Protein 1CZ3 (pdb70)

Secondary structure (DSSP, 8-state):
-EEEEEEEE-TT-EEE-S-TT-S-HHHHHHHHHHHHHHTEEEEEHHHHHHH-SPPTTSEEEEE-SS----S-TTEEEE-S-HHHHHHHHHHTT-SEEEEEE-HHHHHHHHHTT--SEEEEEE-SEEESS-EESS---S-EEEEEEEEEEE-SSS--EEEEEEE-/-EEEEEEEE-TTSEEE-S-SS-S-HHHHHHHHHHHHHH-EEEEEHHHHHHH-SPPTTSEEEEE-SS----S-TTEEEE-S-HHHHHHHHHTTT-SEEEEEE-HHHHHHHHHTT--SEEEEEE-SEEESS-EES----SSEEEEEEEEEEE-SSS--EEEEEEE-----

Solvent-accessible surface area: 16400 Å² total; per-residue (Å²): 51,83,2,0,0,8,12,23,4,0,13,11,2,26,30,30,29,123,27,158,88,30,40,22,128,60,8,129,121,20,53,130,124,17,0,41,103,11,16,0,0,0,0,9,103,135,25,24,107,145,50,49,165,32,29,71,154,11,17,0,0,0,19,18,217,174,120,89,125,36,151,61,126,42,20,41,33,36,82,32,53,8,52,56,0,12,137,53,0,77,71,116,59,59,137,82,0,0,0,20,2,18,58,80,3,1,10,78,0,2,122,108,146,44,9,61,21,2,8,0,6,16,1,0,25,1,1,1,112,35,82,62,3,10,61,109,5,133,47,102,21,37,0,100,5,84,57,60,110,89,37,32,148,64,0,2,0,2,5,53,1,21,38,109,49,81,3,0,0,7,11,23,6,0,12,9,3,30,30,18,32,115,26,153,92,31,38,24,127,62,9,124,110,15,52,101,124,20,0,42,137,12,13,0,0,0,1,5,110,95,15,25,120,117,58,50,131,34,14,55,153,8,20,0,0,0,12,18,204,202,130,111,115,36,163,52,131,40,17,35,26,32,82,30,44,6,52,56,0,14,110,47,0,85,67,107,61,59,143,87,0,0,0,17,2,6,59,74,3,1,9,66,0,3,144,90,149,53,9,63,17,1,11,3,6,15,2,1,18,2,1,0,98,26,70,62,2,6,80,92,10,141,39,96,16,36,0,74,3,89,57,55,94,100,33,31,164,79,0,2,0,3,5,50,1,24,30,83,176,110,163,274

B-factor: mean 27.49, std 9.49, range [8.26, 57.57]

Foldseek 3Di:
DAEEEEAEEAVVAFRWDPDPPLCDPLNVVVVLVVQLVLQEEEEEPVVCVVVPDDNPNHQYEYEDCDQDDDPDPSYHDDDDAPVVVVVVVVVVVGPYYYYYDDLVNQQRCVQVVRHFKYWYKYGHDDHPDHHHNYDDDPDDWDWDWDDKDQRDDVGTIITMIGTD/DAEEEEAEEAPVAFRWDDDPPLQDPLSVVVVCVVQLVLAEEEEEPVVCVVVPDQDPNHQYEYEDQPDDQDPDRSYYDDDDAPVVVVVVVVVVVGPYYYYYDDLVNLQRCVQVVRHFKYWYKYGHDDHPDHHGNYDDHPDDFAKDWDDKDQRDDVGTIITMIGTDDDDD

Radius of gyration: 21.64 Å; Cα contacts (8 Å, |Δi|>4): 739; chains: 2; bounding box: 72×36×40 Å

InterPro domains:
  IPR001796 Dihydrofolate reductase domain [PF00186] (5-122)
  IPR001796 Dihydrofolate reductase domain [PS51330] (3-169)
  IPR001796 Dihydrofolate reductase domain [cd00209] (4-138)
  IPR012259 Dihydrofolate reductase [PTHR48069] (5-122)
  IPR024072 Dihydrofolate reductase-like domain superfamily [G3DSA:3.40.430.10] (2-169)
  IPR024072 Dihydrofolate reductase-like domain superfamily [SSF53597] (3-163)

Sequence (332 aa):
AKVIFVLAMDVSGKIASSVESWSSFEDRKNFRKITTEIGNVVMGRITFEEIGRPLPERLNVVLTRRPKTSNNPSLVFFNGSPADVVKFLEGKGYERVAVIGGKTVFTEFLREKLVDELFVTVEPYVFGKGIPFFDEFEGYFPLKLLEMRRLNERGTLFLKYSVEAKVIFVLAMDVSGKIASSVESWSSFEDRKNFRKITTEIGNVVMGRITFEEIGRPLPERLNVVLTRRPKTSNNPSLVFFNGSPADVVKFLEGKGYERVAVIGGKTVFTEFLREKLVDELFVTVEPYVFGKGIPFFDEFEGYFPLKLLEMRRLNERGTLFLKYSVEKSHR

Nearest PDB structures (foldseek):
  1d1g-assembly1_B  TM=9.996E-01  e=1.592E-34  Thermotoga maritima
  3ky8-assembly1_B  TM=8.026E-01  e=6.333E-13  Shewanella loihica PV-4
  8f09-assembly2_B  TM=7.551E-01  e=8.816E-11  uncultured bacterium
  8e4f-assembly1_A  TM=7.716E-01  e=2.550E-10  Wuchereria bancrofti
  3kjr-assembly1_B  TM=7.484E-01  e=2.890E-10  Babesia bovis T2Bo

CATH classification: 3.40.430.10

Structure (mmCIF, N/CA/C/O backbone):
data_1CZ3
#
_entry.id   1CZ3
#
_cell.length_a   131.605
_cell.length_b   36.051
_cell.length_c   97.025
_cell.angle_alpha   90.00
_cell.angle_beta   130.69
_cell.angle_gamma   90.00
#
_symmetry.space_group_name_H-M   'C 1 2 1'
#
loop_
_entity.id
_entity.type
_entity.pdbx_description
1 polymer 'DIHYDROFOLATE REDUCTASE'
2 non-polymer 'SULFATE ION'
3 water water
#
loop_
_atom_site.group_PDB
_atom_site.id
_atom_site.type_symbol
_atom_site.label_atom_id
_atom_site.label_alt_id
_atom_site.label_comp_id
_atom_site.label_asym_id
_atom_site.label_entity_id
_atom_site.label_seq_id
_atom_site.pdbx_PDB_ins_code
_atom_site.Cartn_x
_atom_site.Cartn_y
_atom_site.Cartn_z
_atom_site.occupancy
_atom_site.B_iso_or_equiv
_atom_site.auth_seq_id
_atom_site.auth_comp_id
_atom_site.auth_asym_id
_atom_site.auth_atom_id
_atom_site.pdbx_PDB_model_num
ATOM 1 N N . ALA A 1 1 ? 5.818 1.755 28.042 1.00 23.19 1 ALA A N 1
ATOM 2 C CA . ALA A 1 1 ? 6.369 0.741 27.107 1.00 22.80 1 ALA A CA 1
ATOM 3 C C . ALA A 1 1 ? 7.877 0.922 27.102 1.00 22.87 1 ALA A C 1
ATOM 4 O O . ALA A 1 1 ? 8.369 2.014 27.396 1.00 22.52 1 ALA A O 1
ATOM 6 N N . LYS A 1 2 ? 8.624 -0.135 26.802 1.00 21.77 2 LYS A N 1
ATOM 7 C CA . LYS A 1 2 ? 10.061 0.051 26.751 1.00 21.92 2 LYS A CA 1
ATOM 8 C C . LYS A 1 2 ? 10.427 0.264 25.300 1.00 20.60 2 LYS A C 1
ATOM 9 O O . LYS A 1 2 ? 9.854 -0.339 24.393 1.00 19.90 2 LYS A O 1
ATOM 15 N N . VAL A 1 3 ? 11.351 1.181 25.096 1.00 19.56 3 VAL A N 1
ATOM 16 C CA . VAL A 1 3 ? 11.808 1.552 23.782 1.00 18.64 3 VAL A CA 1
ATOM 17 C C . VAL A 1 3 ? 13.047 0.759 23.406 1.00 18.57 3 VAL A C 1
ATOM 18 O O . VAL A 1 3 ? 14.087 0.868 24.056 1.00 18.32 3 VAL A O 1
ATOM 22 N N . ILE A 1 4 ? 12.951 0.007 22.323 1.00 17.50 4 ILE A N 1
ATOM 23 C CA . ILE A 1 4 ? 14.073 -0.787 21.877 1.00 16.94 4 ILE A CA 1
ATOM 24 C C . ILE A 1 4 ? 14.591 -0.362 20.496 1.00 16.79 4 ILE A C 1
ATOM 25 O O . ILE A 1 4 ? 13.834 -0.310 19.537 1.00 17.34 4 ILE A O 1
ATOM 30 N N . PHE A 1 5 ? 15.873 -0.039 20.395 1.00 16.38 5 PHE A N 1
ATOM 31 C CA . PHE A 1 5 ? 16.464 0.286 19.099 1.00 15.47 5 PHE A CA 1
ATOM 32 C C . PHE A 1 5 ? 16.854 -1.060 18.477 1.00 16.49 5 PHE A C 1
ATOM 33 O O . PHE A 1 5 ? 17.424 -1.919 19.169 1.00 16.35 5 PHE A O 1
ATOM 41 N N . VAL A 1 6 ? 16.542 -1.254 17.196 1.00 15.26 6 VAL A N 1
ATOM 42 C CA . VAL A 1 6 ? 16.919 -2.471 16.503 1.00 14.98 6 VAL A CA 1
ATOM 43 C C . VAL A 1 6 ? 17.691 -2.023 15.269 1.00 14.88 6 VAL A C 1
ATOM 44 O O . VAL A 1 6 ? 17.141 -1.383 14.376 1.00 14.75 6 VAL A O 1
ATOM 48 N N . LEU A 1 7 ? 18.976 -2.342 15.220 1.00 14.96 7 LEU A N 1
ATOM 49 C CA . LEU A 1 7 ? 19.785 -1.912 14.097 1.00 14.15 7 LEU A CA 1
ATOM 50 C C . LEU A 1 7 ? 20.915 -2.885 13.794 1.00 14.62 7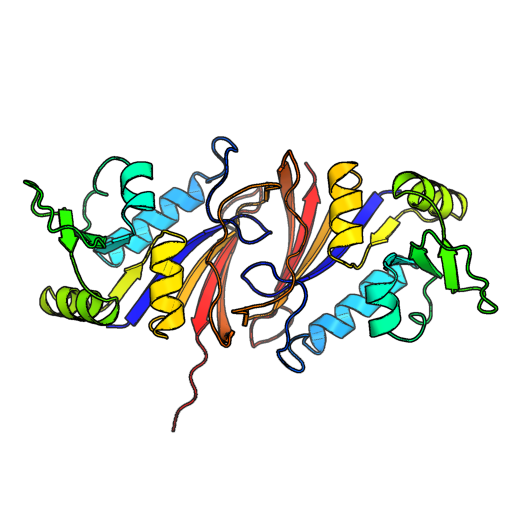 LEU A C 1
ATOM 51 O O . LEU A 1 7 ? 21.296 -3.710 14.632 1.00 14.65 7 LEU A O 1
ATOM 56 N N . ALA A 1 8 ? 21.452 -2.777 12.588 1.00 14.08 8 ALA A N 1
ATOM 57 C CA . ALA A 1 8 ? 22.560 -3.595 12.149 1.00 13.94 8 ALA A CA 1
ATOM 58 C C . ALA A 1 8 ? 23.634 -2.560 11.835 1.00 14.44 8 ALA A C 1
ATOM 59 O O . ALA A 1 8 ? 23.316 -1.440 11.423 1.00 13.92 8 ALA A O 1
ATOM 61 N N . MET A 1 9 ? 24.893 -2.923 12.043 1.00 15.02 9 MET A N 1
ATOM 62 C CA . MET A 1 9 ? 26.006 -2.016 11.799 1.00 15.87 9 MET A CA 1
ATOM 63 C C . MET A 1 9 ? 27.275 -2.795 11.529 1.00 15.95 9 MET A C 1
ATOM 64 O O . MET A 1 9 ? 27.361 -3.999 11.816 1.00 15.95 9 MET A O 1
ATOM 69 N N . ASP A 1 10 ? 28.255 -2.107 10.956 1.00 15.72 10 ASP A N 1
ATOM 70 C CA . ASP A 1 10 ? 29.552 -2.721 10.728 1.00 15.86 10 ASP A CA 1
ATOM 71 C C . ASP A 1 10 ? 30.325 -2.527 12.054 1.00 15.65 10 ASP A C 1
ATOM 72 O O . ASP A 1 10 ? 29.786 -1.995 13.029 1.00 14.54 10 ASP A O 1
ATOM 77 N N . VAL A 1 11 ? 31.585 -2.928 12.106 1.00 16.05 11 VAL A N 1
ATOM 78 C CA . VAL A 1 11 ? 32.268 -2.760 13.366 1.00 16.38 11 VAL A CA 1
ATOM 79 C C . VAL A 1 11 ? 32.599 -1.322 13.726 1.00 16.50 11 VAL A C 1
ATOM 80 O O . VAL A 1 11 ? 32.886 -1.055 14.885 1.00 16.86 11 VAL A O 1
ATOM 84 N N . SER A 1 12 ? 32.560 -0.394 12.766 1.00 16.55 12 SER A N 1
ATOM 85 C CA . SER A 1 12 ? 32.882 0.999 13.087 1.00 15.70 12 SER A CA 1
ATOM 86 C C . SER A 1 12 ? 31.643 1.803 13.446 1.00 16.31 12 SER A C 1
ATOM 87 O O . SER A 1 12 ? 31.715 3.018 13.642 1.00 16.17 12 SER A O 1
ATOM 90 N N . GLY A 1 13 ? 30.507 1.112 13.535 1.00 16.28 13 GLY A N 1
ATOM 91 C CA . GLY A 1 13 ? 29.267 1.742 13.945 1.00 16.44 13 GLY A CA 1
ATOM 92 C C . GLY A 1 13 ? 28.429 2.436 12.889 1.00 16.97 13 GLY A C 1
ATOM 93 O O . GLY A 1 13 ? 27.630 3.307 13.218 1.00 15.93 13 GLY A O 1
ATOM 94 N N . LYS A 1 14 ? 28.611 2.068 11.627 1.00 16.24 14 LYS A N 1
ATOM 95 C CA . LYS A 1 14 ? 27.829 2.678 10.567 1.00 17.02 14 LYS A CA 1
ATOM 96 C C . LYS A 1 14 ? 26.580 1.837 10.318 1.00 17.49 14 LYS A C 1
ATOM 97 O O . LYS A 1 14 ? 26.651 0.609 10.259 1.00 17.32 14 LYS A O 1
ATOM 103 N N . ILE A 1 15 ? 25.429 2.489 10.194 1.00 17.85 15 ILE A N 1
ATOM 104 C CA . ILE A 1 15 ? 24.191 1.757 9.944 1.00 19.24 15 ILE A CA 1
ATOM 105 C C . ILE A 1 15 ? 23.829 1.635 8.461 1.00 20.10 15 ILE A C 1
ATOM 106 O O . ILE A 1 15 ? 22.855 0.977 8.108 1.00 20.59 15 ILE A O 1
ATOM 111 N N . ALA A 1 16 ? 24.631 2.252 7.600 1.00 21.27 16 ALA A N 1
ATOM 112 C CA . ALA A 1 16 ? 24.406 2.200 6.155 1.00 22.15 16 ALA A CA 1
ATOM 113 C C . ALA A 1 16 ? 25.706 2.490 5.441 1.00 22.52 16 ALA A C 1
ATOM 114 O O . ALA A 1 16 ? 26.545 3.230 5.946 1.00 23.61 16 ALA A O 1
ATOM 116 N N . SER A 1 17 ? 25.870 1.888 4.270 1.00 23.34 17 SER A N 1
ATOM 117 C CA . SER A 1 17 ? 27.055 2.067 3.444 1.00 23.81 17 SER A CA 1
ATOM 118 C C . SER A 1 17 ? 26.693 1.675 2.010 1.00 24.04 17 SER A C 1
ATOM 119 O O . SER A 1 17 ? 25.604 1.165 1.748 1.00 23.92 17 SER A O 1
ATOM 122 N N . SER A 1 18 ? 27.621 1.894 1.091 1.00 25.63 18 SER A N 1
ATOM 123 C CA . SER A 1 18 ? 27.376 1.547 -0.302 1.00 27.86 18 SER A CA 1
ATOM 124 C C . SER A 1 18 ? 27.861 0.138 -0.647 1.00 28.68 18 SER A C 1
ATOM 125 O O . SER A 1 18 ? 28.011 -0.202 -1.814 1.00 29.54 18 SER A O 1
ATOM 128 N N . VAL A 1 19 ? 28.114 -0.686 0.371 1.00 29.96 19 VAL A N 1
ATOM 129 C CA . VAL A 1 19 ? 28.535 -2.064 0.126 1.00 30.48 19 VAL A CA 1
ATOM 130 C C . VAL A 1 19 ? 27.269 -2.844 -0.196 1.00 30.68 19 VAL A C 1
ATOM 131 O O . VAL A 1 19 ? 26.282 -2.746 0.513 1.00 30.60 19 VAL A O 1
ATOM 135 N N . GLU A 1 20 ? 27.299 -3.612 -1.280 1.00 31.68 20 GLU A N 1
ATOM 136 C CA . GLU A 1 20 ? 26.140 -4.397 -1.698 1.00 31.68 20 GLU A CA 1
ATOM 137 C C . GLU A 1 20 ? 25.942 -5.633 -0.814 1.00 31.68 20 GLU A C 1
ATOM 138 O O . GLU A 1 20 ? 26.889 -6.359 -0.526 1.00 32.15 20 GLU A O 1
ATOM 144 N N . SER A 1 21 ? 24.705 -5.847 -0.383 1.00 31.74 21 SER A N 1
ATOM 145 C CA . SER A 1 21 ? 24.343 -6.992 0.450 1.00 31.63 21 SER A CA 1
ATOM 146 C C . SER A 1 21 ? 25.204 -7.219 1.675 1.00 31.23 21 SER A C 1
ATOM 147 O O . SER A 1 21 ? 25.598 -8.367 1.959 1.00 31.05 21 SER A O 1
ATOM 150 N N . TRP A 1 22 ? 25.511 -6.153 2.410 1.00 29.60 22 TRP A N 1
ATOM 151 C CA . TRP A 1 22 ? 26.311 -6.347 3.607 1.00 28.30 22 TRP A CA 1
ATOM 152 C C . TRP A 1 22 ? 25.408 -6.913 4.704 1.00 28.71 22 TRP A C 1
ATOM 153 O O . TRP A 1 22 ? 25.865 -7.601 5.617 1.00 28.73 22 TRP A O 1
ATOM 164 N N . SER A 1 23 ? 24.117 -6.622 4.591 1.00 28.74 23 SER A N 1
ATOM 165 C CA . SER A 1 23 ? 23.121 -7.106 5.532 1.00 29.36 23 SER A CA 1
ATOM 166 C C . SER A 1 23 ? 22.971 -8.606 5.256 1.00 29.21 23 SER A C 1
ATOM 167 O O . SER A 1 23 ? 22.460 -8.992 4.208 1.00 29.36 23 SER A O 1
ATOM 170 N N . SER A 1 24 ? 23.411 -9.444 6.192 1.00 28.57 24 SER A N 1
ATOM 171 C CA . SER A 1 24 ? 23.365 -10.890 6.009 1.00 27.35 24 SER A CA 1
ATOM 172 C C . SER A 1 24 ? 21.981 -11.515 6.079 1.00 27.68 24 SER A C 1
ATOM 173 O O . SER A 1 24 ? 21.064 -10.998 6.735 1.00 26.75 24 SER A O 1
ATOM 176 N N . PHE A 1 25 ? 21.861 -12.662 5.420 1.00 27.68 25 PHE A N 1
ATOM 177 C CA . PHE A 1 25 ? 20.614 -13.408 5.381 1.00 28.40 25 PHE A CA 1
ATOM 178 C C . PHE A 1 25 ? 20.077 -13.645 6.784 1.00 27.52 25 PHE A C 1
ATOM 179 O O . PHE A 1 25 ? 18.917 -13.366 7.072 1.00 27.77 25 PHE A O 1
ATOM 187 N N . GLU A 1 26 ? 20.927 -14.159 7.660 1.00 26.97 26 GLU A N 1
ATOM 188 C CA . GLU A 1 26 ? 20.522 -14.432 9.033 1.00 26.84 26 GLU A CA 1
ATOM 189 C C . GLU A 1 26 ? 20.107 -13.163 9.779 1.00 26.25 26 GLU A C 1
ATOM 190 O O . GLU A 1 26 ? 19.147 -13.171 10.553 1.00 26.21 26 GLU A O 1
ATOM 196 N N . ASP A 1 27 ? 20.838 -12.077 9.545 1.00 26.07 27 ASP A N 1
ATOM 197 C CA . ASP A 1 27 ? 20.548 -10.784 10.170 1.00 26.34 27 ASP A CA 1
ATOM 198 C C . ASP A 1 27 ? 19.109 -10.426 9.811 1.00 26.20 27 ASP A C 1
ATOM 199 O O . ASP A 1 27 ? 18.289 -10.132 10.675 1.00 26.14 27 ASP A O 1
ATOM 204 N N . ARG A 1 28 ? 18.797 -10.497 8.523 1.00 27.45 28 ARG A N 1
ATOM 205 C CA . ARG A 1 28 ? 17.454 -10.180 8.029 1.00 27.91 28 ARG A CA 1
ATOM 206 C C . ARG A 1 28 ? 16.349 -11.048 8.607 1.00 26.88 28 ARG A C 1
ATOM 207 O O . ARG A 1 28 ? 15.263 -10.557 8.891 1.00 26.97 28 ARG A O 1
ATOM 215 N N . LYS A 1 29 ? 16.618 -12.336 8.783 1.00 26.10 29 LYS A N 1
ATOM 216 C CA . LYS A 1 29 ? 15.614 -13.245 9.332 1.00 24.95 29 LYS A CA 1
ATOM 217 C C . LYS A 1 29 ? 15.384 -12.950 10.814 1.00 23.71 29 LYS A C 1
ATOM 218 O O . LYS A 1 29 ? 14.243 -12.923 11.288 1.00 22.98 29 LYS A O 1
ATOM 224 N N . ASN A 1 30 ? 16.467 -12.719 11.550 1.00 22.33 30 ASN A N 1
ATOM 225 C CA . ASN A 1 30 ? 16.350 -12.402 12.976 1.00 21.67 30 ASN A CA 1
ATOM 226 C C . ASN A 1 30 ? 15.588 -11.075 13.162 1.00 20.88 30 ASN A C 1
ATOM 227 O O . ASN A 1 30 ? 14.811 -10.927 14.095 1.00 19.68 30 ASN A O 1
ATOM 232 N N . PHE A 1 31 ? 15.799 -10.121 12.252 1.00 20.70 31 PHE A N 1
ATOM 233 C CA . PHE A 1 31 ? 15.137 -8.814 12.332 1.00 20.76 31 PHE A CA 1
ATOM 234 C C . PHE A 1 31 ? 13.620 -8.956 12.204 1.00 21.78 31 PHE A C 1
ATOM 235 O O . PHE A 1 31 ? 12.839 -8.368 12.975 1.00 20.71 31 PHE A O 1
ATOM 243 N N . ARG A 1 32 ? 13.204 -9.742 11.218 1.00 22.60 32 ARG A N 1
ATOM 244 C CA . ARG A 1 32 ? 11.786 -9.963 10.989 1.00 24.07 32 ARG A CA 1
ATOM 245 C C . ARG A 1 32 ? 11.140 -10.557 12.235 1.00 23.94 32 ARG A C 1
ATOM 246 O O . ARG A 1 32 ? 10.113 -10.074 12.712 1.00 24.16 32 ARG A O 1
ATOM 254 N N . LYS A 1 33 ? 11.765 -11.603 12.769 1.00 23.77 33 LYS A N 1
ATOM 255 C CA . LYS A 1 33 ? 11.259 -12.300 13.950 1.00 23.89 33 LYS A CA 1
ATOM 256 C C . LYS A 1 33 ? 11.096 -11.388 15.160 1.00 23.51 33 LYS A C 1
ATOM 257 O O . LYS A 1 33 ? 10.071 -11.399 15.844 1.00 23.99 33 LYS A O 1
ATOM 263 N N . ILE A 1 34 ? 12.115 -10.592 15.418 1.00 23.55 34 ILE A N 1
ATOM 264 C CA . ILE A 1 34 ? 12.083 -9.682 16.542 1.00 23.48 34 ILE A CA 1
ATOM 265 C C . ILE A 1 34 ? 11.066 -8.580 16.366 1.00 22.73 34 ILE A C 1
ATOM 266 O O . ILE A 1 34 ? 10.272 -8.325 17.253 1.00 22.24 34 ILE A O 1
ATOM 271 N N . THR A 1 35 ? 11.079 -7.913 15.226 1.00 22.63 35 THR A N 1
ATOM 272 C CA . THR A 1 35 ? 10.118 -6.833 15.047 1.00 22.91 35 THR A CA 1
ATOM 273 C C . THR A 1 35 ? 8.667 -7.313 14.943 1.00 23.89 35 THR A C 1
ATOM 274 O O . THR A 1 35 ? 7.761 -6.626 15.418 1.00 23.05 35 THR A O 1
ATOM 278 N N . THR A 1 36 ? 8.430 -8.489 14.360 1.00 25.47 36 THR A N 1
ATOM 279 C CA . THR A 1 36 ? 7.046 -8.963 14.269 1.00 27.41 36 THR A CA 1
ATOM 280 C C . THR A 1 36 ? 6.541 -9.393 15.651 1.00 27.70 36 THR A C 1
ATOM 281 O O . THR A 1 36 ? 5.353 -9.272 15.956 1.00 28.08 36 THR A O 1
ATOM 285 N N . GLU A 1 37 ? 7.434 -9.875 16.504 1.00 27.63 37 GLU A N 1
ATOM 286 C CA . GLU A 1 37 ? 7.001 -10.248 17.840 1.00 27.83 37 GLU A CA 1
ATOM 287 C C . GLU A 1 37 ? 6.663 -8.956 18.561 1.00 27.66 37 GLU A C 1
ATOM 288 O O . GLU A 1 37 ? 5.673 -8.879 19.276 1.00 27.63 37 GLU A O 1
ATOM 294 N N . ILE A 1 38 ? 7.482 -7.929 18.370 1.00 27.16 38 ILE A N 1
ATOM 295 C CA . ILE A 1 38 ? 7.201 -6.661 19.017 1.00 26.37 38 ILE A CA 1
ATOM 296 C C . ILE A 1 38 ? 5.914 -6.097 18.414 1.00 26.41 38 ILE A C 1
ATOM 297 O O . ILE A 1 38 ? 5.135 -5.450 19.101 1.00 26.40 38 ILE A O 1
ATOM 302 N N . GLY A 1 39 ? 5.672 -6.366 17.135 1.00 26.83 39 GLY A N 1
ATOM 303 C CA . GLY A 1 39 ? 4.443 -5.897 16.515 1.00 26.40 39 GLY A CA 1
ATOM 304 C C . GLY A 1 39 ? 4.450 -4.513 15.885 1.00 26.47 39 GLY A C 1
ATOM 305 O O . GLY A 1 39 ? 3.456 -4.091 15.277 1.00 26.40 39 GLY A O 1
ATOM 306 N N . ASN A 1 40 ? 5.539 -3.774 16.029 1.00 25.64 40 ASN A N 1
ATOM 307 C CA . ASN A 1 40 ? 5.572 -2.459 15.403 1.00 24.94 40 ASN A CA 1
ATOM 308 C C . ASN A 1 40 ? 6.993 -2.035 15.065 1.00 24.39 40 ASN A C 1
ATOM 309 O O . ASN A 1 40 ? 7.963 -2.646 15.523 1.00 24.86 40 ASN A O 1
ATOM 314 N N . VAL A 1 41 ? 7.103 -1.021 14.217 1.00 22.65 41 VAL A N 1
ATOM 315 C CA . VAL A 1 41 ? 8.382 -0.448 13.858 1.00 21.60 41 VAL A CA 1
ATOM 316 C C . VAL A 1 41 ? 8.137 1.048 13.670 1.00 21.14 41 VAL A C 1
ATOM 317 O O . VAL A 1 41 ? 7.085 1.470 13.182 1.00 19.60 41 VAL A O 1
ATOM 321 N N . VAL A 1 42 ? 9.108 1.837 14.100 1.00 20.64 42 VAL A N 1
ATOM 322 C CA . VAL A 1 42 ? 9.056 3.278 14.014 1.00 20.01 42 VAL A CA 1
ATOM 323 C C . VAL A 1 42 ? 10.282 3.639 13.220 1.00 20.48 42 VAL A C 1
ATOM 324 O O . VAL A 1 42 ? 11.365 3.137 13.508 1.00 20.23 42 VAL A O 1
ATOM 328 N N . MET A 1 43 ? 10.117 4.496 12.216 1.00 20.83 43 MET A N 1
ATOM 329 C CA . MET A 1 43 ? 11.219 4.904 11.353 1.00 21.66 43 MET A CA 1
ATOM 330 C C . MET A 1 43 ? 11.026 6.315 10.805 1.00 22.16 43 MET A C 1
ATOM 331 O O . MET A 1 43 ? 9.952 6.880 10.913 1.00 22.88 43 MET A O 1
ATOM 336 N N . GLY A 1 44 ? 12.082 6.863 10.217 1.00 22.90 44 GLY A N 1
ATOM 337 C CA . GLY A 1 44 ? 12.032 8.188 9.627 1.00 25.04 44 GLY A CA 1
ATOM 338 C C . GLY A 1 44 ? 11.660 8.047 8.169 1.00 25.99 44 GLY A C 1
ATOM 339 O O . GLY A 1 44 ? 11.709 6.938 7.633 1.00 25.76 44 GLY A O 1
ATOM 340 N N . ARG A 1 45 ? 11.308 9.157 7.525 1.00 27.70 45 ARG A N 1
ATOM 341 C CA . ARG A 1 45 ? 10.887 9.140 6.122 1.00 28.96 45 ARG A CA 1
ATOM 342 C C . ARG A 1 45 ? 11.897 8.484 5.201 1.00 29.37 45 ARG A C 1
ATOM 343 O O . ARG A 1 45 ? 11.541 7.657 4.358 1.00 29.83 45 ARG A O 1
ATOM 351 N N . ILE A 1 46 ? 13.160 8.844 5.376 1.00 29.94 46 ILE A N 1
ATOM 352 C CA . ILE A 1 46 ? 14.222 8.306 4.540 1.00 30.36 46 ILE A CA 1
ATOM 353 C C . ILE A 1 46 ? 14.299 6.796 4.576 1.00 30.10 46 ILE A C 1
ATOM 354 O O . ILE A 1 46 ? 14.383 6.153 3.533 1.00 30.78 46 ILE A O 1
ATOM 359 N N . THR A 1 47 ? 14.280 6.227 5.776 1.00 29.46 47 THR A N 1
ATOM 360 C CA . THR A 1 47 ? 14.343 4.780 5.918 1.00 28.83 47 THR A CA 1
ATOM 361 C C . THR A 1 47 ? 13.134 4.119 5.257 1.00 28.88 47 THR A C 1
ATOM 362 O O . THR A 1 47 ? 13.239 3.039 4.680 1.00 27.12 47 THR A O 1
ATOM 366 N N . PHE A 1 48 ? 11.985 4.775 5.347 1.00 29.51 48 PHE A N 1
ATOM 367 C CA . PHE A 1 48 ? 10.781 4.229 4.755 1.00 31.06 48 PHE A CA 1
ATOM 368 C C . PHE A 1 48 ? 10.832 4.264 3.224 1.00 32.28 48 PHE A C 1
ATOM 369 O O . PHE A 1 48 ? 10.410 3.314 2.551 1.00 31.82 48 PHE A O 1
ATOM 377 N N . GLU A 1 49 ? 11.359 5.352 2.673 1.00 34.14 49 GLU A N 1
ATOM 378 C CA . GLU A 1 49 ? 11.446 5.467 1.219 1.00 36.34 49 GLU A CA 1
ATOM 379 C C . GLU A 1 49 ? 12.429 4.454 0.679 1.00 36.76 49 GLU A C 1
ATOM 380 O O . GLU A 1 49 ? 12.269 3.955 -0.421 1.00 37.76 49 GLU A O 1
ATOM 386 N N . GLU A 1 50 ? 13.459 4.149 1.453 1.00 37.07 50 GLU A N 1
ATOM 387 C CA . GLU A 1 50 ? 14.425 3.167 1.016 1.00 37.51 50 GLU A CA 1
ATOM 388 C C . GLU A 1 50 ? 13.781 1.785 1.102 1.00 37.75 50 GLU A C 1
ATOM 389 O O . GLU A 1 50 ? 14.003 0.937 0.246 1.00 37.63 50 GLU A O 1
ATOM 395 N N . ILE A 1 51 ? 12.969 1.571 2.133 1.00 38.16 51 ILE A N 1
ATOM 396 C CA . ILE A 1 51 ? 12.297 0.295 2.307 1.00 39.01 51 ILE A CA 1
ATOM 397 C C . ILE A 1 51 ? 11.137 0.171 1.326 1.00 39.37 51 ILE A C 1
ATOM 398 O O . ILE A 1 51 ? 10.693 -0.935 1.020 1.00 40.12 51 ILE A O 1
ATOM 403 N N . GLY A 1 52 ? 10.657 1.314 0.839 1.00 39.43 52 GLY A N 1
ATOM 404 C CA . GLY A 1 52 ? 9.589 1.326 -0.143 1.00 38.84 52 GLY A CA 1
ATOM 405 C C . GLY A 1 52 ? 8.182 1.075 0.348 1.00 39.02 52 GLY A C 1
ATOM 406 O O . GLY A 1 52 ? 7.337 1.978 0.302 1.00 39.15 52 GLY A O 1
ATOM 407 N N . ARG A 1 53 ? 7.930 -0.149 0.812 1.00 38.37 53 ARG A N 1
ATOM 408 C CA . ARG A 1 53 ? 6.615 -0.548 1.304 1.00 37.44 53 ARG A CA 1
ATOM 409 C C . ARG A 1 53 ? 6.619 -0.802 2.808 1.00 36.56 53 ARG A C 1
ATOM 410 O O . ARG A 1 53 ? 7.667 -0.877 3.425 1.00 36.50 53 ARG A O 1
ATOM 418 N N . PRO A 1 54 ? 5.432 -0.932 3.412 1.00 35.99 54 PRO A N 1
ATOM 419 C CA . PRO A 1 54 ? 5.301 -1.188 4.850 1.00 35.62 54 PRO A CA 1
ATOM 420 C C . PRO A 1 54 ? 5.690 -2.633 5.174 1.00 35.49 54 PRO A C 1
ATOM 421 O O . PRO A 1 54 ? 5.378 -3.551 4.403 1.00 35.07 54 PRO A O 1
ATOM 425 N N . LEU A 1 55 ? 6.374 -2.831 6.302 1.00 34.93 55 LEU A N 1
ATOM 426 C CA . LEU A 1 55 ? 6.775 -4.173 6.721 1.00 34.21 55 LEU A CA 1
ATOM 427 C C . LEU A 1 55 ? 5.515 -4.939 7.063 1.00 34.04 55 LEU A C 1
ATOM 428 O O . LEU A 1 55 ? 4.719 -4.511 7.905 1.00 33.48 55 LEU A O 1
ATOM 433 N N . PRO A 1 56 ? 5.310 -6.085 6.402 1.00 34.03 56 PRO A N 1
ATOM 434 C CA . PRO A 1 56 ? 4.122 -6.901 6.644 1.00 33.95 56 PRO A CA 1
ATOM 435 C C . PRO A 1 56 ? 4.004 -7.410 8.057 1.00 34.15 56 PRO A C 1
ATOM 436 O O . PRO A 1 56 ? 5.003 -7.699 8.713 1.00 34.57 56 PRO A O 1
ATOM 440 N N . GLU A 1 57 ? 2.766 -7.504 8.521 1.00 34.09 57 GLU A N 1
ATOM 441 C CA . GLU A 1 57 ? 2.474 -7.993 9.853 1.00 34.58 57 GLU A CA 1
ATOM 442 C C . GLU A 1 57 ? 2.976 -7.103 10.991 1.00 33.18 57 GLU A C 1
ATOM 443 O O . GLU A 1 57 ? 3.092 -7.566 12.119 1.00 33.32 57 GLU A O 1
ATOM 449 N N . ARG A 1 58 ? 3.249 -5.832 10.705 1.00 31.24 58 ARG A N 1
ATOM 450 C CA . ARG A 1 58 ? 3.707 -4.907 11.736 1.00 29.59 58 ARG A CA 1
ATOM 451 C C . ARG A 1 58 ? 3.099 -3.511 11.572 1.00 29.08 58 ARG A C 1
ATOM 452 O O . ARG A 1 58 ? 2.990 -3.003 10.463 1.00 29.44 58 ARG A O 1
ATOM 460 N N . LEU A 1 59 ? 2.670 -2.887 12.661 1.00 27.57 59 LEU A N 1
ATOM 461 C CA . LEU A 1 59 ? 2.151 -1.527 12.530 1.00 26.47 59 LEU A CA 1
ATOM 462 C C . LEU A 1 59 ? 3.391 -0.682 12.199 1.00 26.07 59 LEU A C 1
ATOM 463 O O . LEU A 1 59 ? 4.348 -0.675 12.953 1.00 25.27 59 LEU A O 1
ATOM 468 N N . ASN A 1 60 ? 3.394 -0.022 11.048 1.00 26.07 60 ASN A N 1
ATOM 469 C CA . ASN A 1 60 ? 4.528 0.804 10.642 1.00 26.04 60 ASN A CA 1
ATOM 470 C C . ASN A 1 60 ? 4.207 2.247 10.958 1.00 26.26 60 ASN A C 1
ATOM 471 O O . ASN A 1 60 ? 3.187 2.770 10.516 1.00 26.47 60 ASN A O 1
ATOM 476 N N . VAL A 1 61 ? 5.075 2.890 11.726 1.00 25.61 61 VAL A N 1
ATOM 477 C CA . VAL A 1 61 ? 4.872 4.276 12.084 1.00 24.92 61 VAL A CA 1
ATOM 478 C C . VAL A 1 61 ? 6.039 5.058 11.529 1.00 25.63 61 VAL A C 1
ATOM 479 O O . VAL A 1 61 ? 7.190 4.846 11.926 1.00 25.60 61 VAL A O 1
ATOM 483 N N . VAL A 1 62 ? 5.739 5.935 10.578 1.00 25.35 62 VAL A N 1
ATOM 484 C CA . VAL A 1 62 ? 6.749 6.750 9.932 1.00 26.00 62 VAL A CA 1
ATOM 485 C C . VAL A 1 62 ? 6.664 8.164 10.476 1.00 27.13 62 VAL A C 1
ATOM 486 O O . VAL A 1 62 ? 5.611 8.826 10.404 1.00 26.87 62 VAL A O 1
ATOM 490 N N . LEU A 1 63 ? 7.765 8.620 11.058 1.00 27.96 63 LEU A N 1
ATOM 491 C CA . LEU A 1 63 ? 7.806 9.966 11.608 1.00 29.69 63 LEU A CA 1
ATOM 492 C C . LEU A 1 63 ? 8.033 10.971 10.486 1.00 31.16 63 LEU A C 1
ATOM 493 O O . LEU A 1 63 ? 9.008 10.869 9.736 1.00 31.09 63 LEU A O 1
ATOM 498 N N . THR A 1 64 ? 7.108 11.919 10.361 1.00 33.58 64 THR A N 1
ATOM 499 C CA . THR A 1 64 ? 7.185 12.969 9.343 1.00 36.34 64 THR A CA 1
ATOM 500 C C . THR A 1 64 ? 6.455 14.214 9.814 1.00 37.79 64 THR A C 1
ATOM 501 O O . THR A 1 64 ? 5.379 14.117 10.401 1.00 38.38 64 THR A O 1
ATOM 505 N N . ARG A 1 65 ? 7.029 15.384 9.544 1.00 39.64 65 ARG A N 1
ATOM 506 C CA . ARG A 1 65 ? 6.391 16.644 9.936 1.00 41.19 65 ARG A CA 1
ATOM 507 C C . ARG A 1 65 ? 5.228 16.997 9.001 1.00 41.88 65 ARG A C 1
ATOM 508 O O . ARG A 1 65 ? 4.304 17.710 9.386 1.00 42.28 65 ARG A O 1
ATOM 516 N N . ARG A 1 66 ? 5.270 16.468 7.785 1.00 42.64 66 ARG A N 1
ATOM 517 C CA . ARG A 1 66 ? 4.240 16.732 6.789 1.00 44.09 66 ARG A CA 1
ATOM 518 C C . ARG A 1 66 ? 3.065 15.758 6.891 1.00 44.74 66 ARG A C 1
ATOM 519 O O . ARG A 1 66 ? 3.208 14.568 6.609 1.00 44.99 66 ARG A O 1
ATOM 527 N N . PRO A 1 67 ? 1.884 16.251 7.299 1.00 45.36 67 PRO A N 1
ATOM 528 C CA . PRO A 1 67 ? 0.717 15.372 7.411 1.00 45.80 67 PRO A CA 1
ATOM 529 C C . PRO A 1 67 ? 0.513 14.608 6.103 1.00 45.85 67 PRO A C 1
ATOM 530 O O . PRO A 1 67 ? 0.225 15.201 5.073 1.00 45.89 67 PRO A O 1
ATOM 534 N N . LYS A 1 68 ? 0.687 13.295 6.142 1.00 46.16 68 LYS A N 1
ATOM 535 C CA . LYS A 1 68 ? 0.517 12.481 4.947 1.00 46.36 68 LYS A CA 1
ATOM 536 C C . LYS A 1 68 ? -0.579 11.471 5.216 1.00 46.41 68 LYS A C 1
ATOM 537 O O . LYS A 1 68 ? -0.658 10.915 6.308 1.00 46.41 68 LYS A O 1
ATOM 543 N N . THR A 1 69 ? -1.427 11.239 4.223 1.00 46.42 69 THR A N 1
ATOM 544 C CA . THR A 1 69 ? -2.531 10.295 4.373 1.00 46.34 69 THR A CA 1
ATOM 545 C C . THR A 1 69 ? -2.160 8.891 3.909 1.00 45.94 69 THR A C 1
ATOM 546 O O . THR A 1 69 ? -1.413 8.720 2.944 1.00 46.05 69 THR A O 1
ATOM 550 N N . SER A 1 70 ? -2.688 7.890 4.609 1.00 45.50 70 SER A N 1
ATOM 551 C CA . SER A 1 70 ? -2.441 6.491 4.274 1.00 45.00 70 SER A CA 1
ATOM 552 C C . SER A 1 70 ? -3.743 5.713 4.165 1.00 44.85 70 SER A C 1
ATOM 553 O O . SER A 1 70 ? -4.663 5.911 4.962 1.00 45.10 70 SER A O 1
ATOM 556 N N . ASN A 1 71 ? -3.815 4.823 3.180 1.00 44.33 71 ASN A N 1
ATOM 557 C CA . ASN A 1 71 ? -5.001 3.993 3.000 1.00 44.06 71 ASN A CA 1
ATOM 558 C C . ASN A 1 71 ? -4.766 2.684 3.765 1.00 43.65 71 ASN A C 1
ATOM 559 O O . ASN A 1 71 ? -5.712 1.996 4.171 1.00 43.79 71 ASN A O 1
ATOM 564 N N . ASN A 1 72 ? -3.491 2.369 3.978 1.00 42.47 72 ASN A N 1
ATOM 565 C CA . ASN A 1 72 ? -3.098 1.151 4.667 1.00 41.06 72 ASN A CA 1
ATOM 566 C C . ASN A 1 72 ? -3.212 1.284 6.185 1.00 40.42 72 ASN A C 1
ATOM 567 O O . ASN A 1 72 ? -2.545 2.108 6.809 1.00 40.42 72 ASN A O 1
ATOM 572 N N . PRO A 1 73 ? -4.083 0.469 6.792 1.00 39.50 73 PRO A N 1
ATOM 573 C CA . PRO A 1 73 ? -4.333 0.441 8.230 1.00 38.90 73 PRO A CA 1
ATOM 574 C C . PRO A 1 73 ? -3.100 0.067 9.055 1.00 37.94 73 PRO A C 1
ATOM 575 O O . PRO A 1 73 ? -3.076 0.261 10.262 1.00 38.22 73 PRO A O 1
ATOM 579 N N . SER A 1 74 ? -2.081 -0.489 8.417 1.00 36.63 74 SER A N 1
ATOM 580 C CA . SER A 1 74 ? -0.884 -0.840 9.160 1.00 35.44 74 SER A CA 1
ATOM 581 C C . SER A 1 74 ? 0.251 0.139 8.826 1.00 34.49 74 SER A C 1
ATOM 582 O O . SER A 1 74 ? 1.421 -0.118 9.111 1.00 34.26 74 SER A O 1
ATOM 585 N N . LEU A 1 75 ? -0.113 1.264 8.218 1.00 32.76 75 LEU A N 1
ATOM 586 C CA . LEU A 1 75 ? 0.847 2.293 7.872 1.00 31.50 75 LEU A CA 1
ATOM 587 C C . LEU A 1 75 ? 0.318 3.602 8.418 1.00 30.86 75 LEU A C 1
ATOM 588 O O . LEU A 1 75 ? -0.760 4.044 8.045 1.00 31.00 75 LEU A O 1
ATOM 593 N N . VAL A 1 76 ? 1.063 4.223 9.315 1.00 29.80 76 VAL A N 1
ATOM 594 C CA . VAL A 1 76 ? 0.628 5.486 9.882 1.00 28.57 76 VAL A CA 1
ATOM 595 C C . VAL A 1 76 ? 1.745 6.487 9.714 1.00 28.09 76 VAL A C 1
ATOM 596 O O . VAL A 1 76 ? 2.895 6.198 10.042 1.00 27.87 76 VAL A O 1
ATOM 600 N N . PHE A 1 77 ? 1.414 7.656 9.178 1.00 27.91 77 PHE A N 1
ATOM 601 C CA . PHE A 1 77 ? 2.402 8.723 9.027 1.00 27.62 77 PHE A CA 1
ATOM 602 C C . PHE A 1 77 ? 2.089 9.590 10.220 1.00 27.22 77 PHE A C 1
ATOM 603 O O . PHE A 1 77 ? 1.038 10.228 10.282 1.00 27.11 77 PHE A O 1
ATOM 611 N N . PHE A 1 78 ? 3.008 9.573 11.179 1.00 26.76 78 PHE A N 1
ATOM 612 C CA . PHE A 1 78 ? 2.842 10.269 12.439 1.00 26.35 78 PHE A CA 1
ATOM 613 C C . PHE A 1 78 ? 3.676 11.528 12.573 1.00 26.53 78 PHE A C 1
ATOM 614 O O . PHE A 1 78 ? 4.900 11.493 12.496 1.00 26.37 78 PHE A O 1
ATOM 622 N N . ASN A 1 79 ? 2.992 12.647 12.772 1.00 26.98 79 ASN A N 1
ATOM 623 C CA . ASN A 1 79 ? 3.648 13.926 12.935 1.00 27.72 79 ASN A CA 1
ATOM 624 C C . ASN A 1 79 ? 3.631 14.186 14.426 1.00 28.48 79 ASN A C 1
ATOM 625 O O . ASN A 1 79 ? 2.592 14.504 15.004 1.00 30.04 79 ASN A O 1
ATOM 630 N N . GLY A 1 80 ? 4.787 14.026 15.050 1.00 28.45 80 GLY A N 1
ATOM 631 C CA . GLY A 1 80 ? 4.898 14.234 16.477 1.00 27.57 80 GLY A CA 1
ATOM 632 C C . GLY A 1 80 ? 6.332 13.939 16.854 1.00 27.59 80 GLY A C 1
ATOM 633 O O . GLY A 1 80 ? 7.130 13.512 16.019 1.00 27.45 80 GLY A O 1
ATOM 634 N N . SER A 1 81 ? 6.665 14.177 18.111 1.00 27.17 81 SER A N 1
ATOM 635 C CA . SER A 1 81 ? 8.009 13.940 18.591 1.00 26.79 81 SER A CA 1
ATOM 636 C C . SER A 1 81 ? 8.095 12.503 19.099 1.00 26.33 81 SER A C 1
ATOM 637 O O . SER A 1 81 ? 7.090 11.790 19.160 1.00 26.03 81 SER A O 1
ATOM 640 N N . PRO A 1 82 ? 9.305 12.061 19.459 1.00 26.13 82 PRO A N 1
ATOM 641 C CA . PRO A 1 82 ? 9.540 10.712 19.976 1.00 25.57 82 PRO A CA 1
ATOM 642 C C . PRO A 1 82 ? 8.611 10.349 21.138 1.00 25.29 82 PRO A C 1
ATOM 643 O O . PRO A 1 82 ? 8.028 9.270 21.164 1.00 24.76 82 PRO A O 1
ATOM 647 N N . ALA A 1 83 ? 8.458 11.266 22.087 1.00 25.50 83 ALA A N 1
ATOM 648 C CA . ALA A 1 83 ? 7.600 11.020 23.248 1.00 25.50 83 ALA A CA 1
ATOM 649 C C . ALA A 1 83 ? 6.163 10.766 22.822 1.00 25.89 83 ALA A C 1
ATOM 650 O O . ALA A 1 83 ? 5.500 9.860 23.350 1.00 25.78 83 ALA A O 1
ATOM 652 N N . ASP A 1 84 ? 5.685 11.569 21.868 1.00 26.12 84 ASP A N 1
ATOM 653 C CA . ASP A 1 84 ? 4.325 11.435 21.342 1.00 26.05 84 ASP A CA 1
ATOM 654 C C . ASP A 1 84 ? 4.111 10.047 20.751 1.00 26.06 84 ASP A C 1
ATOM 655 O O . ASP A 1 84 ? 3.106 9.377 21.015 1.00 26.04 84 ASP A O 1
ATOM 660 N N . VAL A 1 85 ? 5.063 9.646 19.918 1.00 26.01 85 VAL A N 1
ATOM 661 C CA . VAL A 1 85 ? 5.031 8.361 19.254 1.00 27.00 85 VAL A CA 1
ATOM 662 C C . VAL A 1 85 ? 4.893 7.234 20.257 1.00 26.17 85 VAL A C 1
ATOM 663 O O . VAL A 1 85 ? 4.091 6.330 20.061 1.00 26.47 85 VAL A O 1
ATOM 667 N N . VAL A 1 86 ? 5.670 7.293 21.332 1.00 26.42 86 VAL A N 1
ATOM 668 C CA . VAL A 1 86 ? 5.634 6.238 22.341 1.00 26.46 86 VAL A CA 1
ATOM 669 C C . VAL A 1 86 ? 4.294 6.211 23.053 1.00 26.89 86 VAL A C 1
ATOM 670 O O . VAL A 1 86 ? 3.710 5.134 23.255 1.00 27.31 86 VAL A O 1
ATOM 674 N N . LYS A 1 87 ? 3.802 7.394 23.416 1.00 26.84 87 LYS A N 1
ATOM 675 C CA . LYS A 1 87 ? 2.510 7.515 24.090 1.00 27.29 87 LYS A CA 1
ATOM 676 C C . LYS A 1 87 ? 1.394 7.000 23.165 1.00 27.28 87 LYS A C 1
ATOM 677 O O . LYS A 1 87 ? 0.404 6.429 23.628 1.00 27.66 87 LYS A O 1
ATOM 683 N N . PHE A 1 88 ? 1.568 7.196 21.856 1.00 27.32 88 PHE A N 1
ATOM 684 C CA . PHE A 1 88 ? 0.589 6.738 20.870 1.00 26.80 88 PHE A CA 1
ATOM 685 C C . PHE A 1 88 ? 0.545 5.219 20.814 1.00 26.63 88 PHE A C 1
ATOM 686 O O . PHE A 1 88 ? -0.529 4.626 20.780 1.00 25.70 88 PHE A O 1
ATOM 694 N N . LEU A 1 89 ? 1.716 4.592 20.794 1.00 27.18 89 LEU A N 1
ATOM 695 C CA . LEU A 1 89 ? 1.782 3.133 20.737 1.00 27.96 89 LEU A CA 1
ATOM 696 C C . LEU A 1 89 ? 1.330 2.480 22.053 1.00 28.65 89 LEU A C 1
ATOM 697 O O . LEU A 1 89 ? 0.664 1.441 22.041 1.00 28.42 89 LEU A O 1
ATOM 702 N N . GLU A 1 90 ? 1.677 3.089 23.185 1.00 29.94 90 GLU A N 1
ATOM 703 C CA . GLU A 1 90 ? 1.256 2.554 24.480 1.00 31.39 90 GLU A CA 1
ATOM 704 C C . GLU A 1 90 ? -0.266 2.541 24.521 1.00 32.33 90 GLU A C 1
ATOM 705 O O . GLU A 1 90 ? -0.880 1.568 24.970 1.00 32.32 90 GLU A O 1
ATOM 711 N N . GLY A 1 91 ? -0.872 3.622 24.028 1.00 33.56 91 GLY A N 1
ATOM 712 C CA . GLY A 1 91 ? -2.324 3.712 24.010 1.00 33.95 91 GLY A CA 1
ATOM 713 C C . GLY A 1 91 ? -2.945 2.551 23.264 1.00 34.19 91 GLY A C 1
ATOM 714 O O . GLY A 1 91 ? -4.065 2.144 23.543 1.00 35.00 91 GLY A O 1
ATOM 715 N N . LYS A 1 92 ? -2.209 2.003 22.313 1.00 34.43 92 LYS A N 1
ATOM 716 C CA . LYS A 1 92 ? -2.714 0.893 21.527 1.00 34.74 92 LYS A CA 1
ATOM 717 C C . LYS A 1 92 ? -2.391 -0.462 22.133 1.00 34.42 92 LYS A C 1
ATOM 718 O O . LYS A 1 92 ? -2.593 -1.497 21.493 1.00 34.93 92 LYS A O 1
ATOM 724 N N . GLY A 1 93 ? -1.884 -0.457 23.362 1.00 33.69 93 GLY A N 1
ATOM 725 C CA . GLY A 1 93 ? -1.562 -1.705 24.035 1.00 32.85 93 GLY A CA 1
ATOM 726 C C . GLY A 1 93 ? -0.135 -2.221 23.925 1.00 32.48 93 GLY A C 1
ATOM 727 O O . GLY A 1 93 ? 0.213 -3.190 24.595 1.00 32.34 93 GLY A O 1
ATOM 728 N N . TYR A 1 94 ? 0.698 -1.580 23.105 1.00 31.81 94 TYR A N 1
ATOM 729 C CA . TYR A 1 94 ? 2.084 -2.027 22.925 1.00 31.18 94 TYR A CA 1
ATOM 730 C C . TYR A 1 94 ? 2.980 -1.861 24.156 1.00 30.86 94 TYR A C 1
ATOM 731 O O . TYR A 1 94 ? 3.102 -0.768 24.708 1.00 30.85 94 TYR A O 1
ATOM 740 N N . GLU A 1 95 ? 3.592 -2.968 24.579 1.00 30.78 95 GLU A N 1
ATOM 741 C CA . GLU A 1 95 ? 4.489 -2.986 25.731 1.00 30.49 95 GLU A CA 1
ATOM 742 C C . GLU A 1 95 ? 5.877 -2.546 25.300 1.00 29.15 95 GLU A C 1
ATOM 743 O O . GLU A 1 95 ? 6.614 -1.939 26.063 1.00 28.86 95 GLU A O 1
ATOM 749 N N . ARG A 1 96 ? 6.218 -2.874 24.062 1.00 27.76 96 ARG A N 1
ATOM 750 C CA . ARG A 1 96 ? 7.505 -2.524 23.481 1.00 26.54 96 ARG A CA 1
ATOM 751 C C . ARG A 1 96 ? 7.334 -1.717 22.181 1.00 24.86 96 ARG A C 1
ATOM 752 O O . ARG A 1 96 ? 6.335 -1.852 21.479 1.00 23.90 96 ARG A O 1
ATOM 760 N N . VAL A 1 97 ? 8.311 -0.862 21.904 1.00 22.99 97 VAL A N 1
ATOM 761 C CA . VAL A 1 97 ? 8.339 -0.030 20.710 1.00 21.28 97 VAL A CA 1
ATOM 762 C C . VAL A 1 97 ? 9.671 -0.259 20.018 1.00 20.33 97 VAL A C 1
ATOM 763 O O . VAL A 1 97 ? 10.715 -0.035 20.623 1.00 20.09 97 VAL A O 1
ATOM 767 N N . ALA A 1 98 ? 9.647 -0.710 18.766 1.00 18.90 98 ALA A N 1
ATOM 768 C CA . ALA A 1 98 ? 10.892 -0.927 18.034 1.00 18.06 98 ALA A CA 1
ATOM 769 C C . ALA A 1 98 ? 11.218 0.224 17.079 1.00 17.54 98 ALA A C 1
ATOM 770 O O . ALA A 1 98 ? 10.482 0.482 16.132 1.00 16.89 98 ALA A O 1
ATOM 772 N N . VAL A 1 99 ? 12.326 0.914 17.335 1.00 17.28 99 VAL A N 1
ATOM 773 C CA . VAL A 1 99 ? 12.756 2.013 16.480 1.00 16.81 99 VAL A CA 1
ATOM 774 C C . VAL A 1 99 ? 13.830 1.386 15.622 1.00 17.18 99 VAL A C 1
ATOM 775 O O . VAL A 1 99 ? 14.824 0.919 16.143 1.00 17.81 99 VAL A O 1
ATOM 779 N N . ILE A 1 100 ? 13.630 1.359 14.307 1.00 17.06 100 ILE A N 1
ATOM 780 C CA . ILE A 1 100 ? 14.579 0.694 13.444 1.00 17.23 100 ILE A CA 1
ATOM 781 C C . ILE A 1 100 ? 15.464 1.610 12.670 1.00 18.07 100 ILE A C 1
ATOM 782 O O . ILE A 1 100 ? 16.295 1.163 11.892 1.00 17.08 100 ILE A O 1
ATOM 787 N N . GLY A 1 101 ? 15.291 2.908 12.827 1.00 19.23 101 GLY A N 1
ATOM 788 C CA . GLY A 1 101 ? 16.234 3.691 12.094 1.00 20.68 101 GLY A CA 1
ATOM 789 C C . GLY A 1 101 ? 16.079 5.050 11.488 1.00 21.92 101 GLY A C 1
ATOM 790 O O . GLY A 1 101 ? 15.032 5.700 11.430 1.00 21.76 101 GLY A O 1
ATOM 791 N N . GLY A 1 102 ? 17.239 5.380 10.947 1.00 22.32 102 GLY A N 1
ATOM 792 C CA . GLY A 1 102 ? 17.512 6.621 10.325 1.00 21.21 102 GLY A CA 1
ATOM 793 C C . GLY A 1 102 ? 18.382 7.221 11.409 1.00 20.11 102 GLY A C 1
ATOM 794 O O . GLY A 1 102 ? 18.046 7.137 12.587 1.00 18.66 102 GLY A O 1
ATOM 795 N N . LYS A 1 103 ? 19.523 7.762 11.007 1.00 19.94 103 LYS A N 1
ATOM 796 C CA . LYS A 1 103 ? 20.418 8.430 11.922 1.00 19.68 103 LYS A CA 1
ATOM 797 C C . LYS A 1 103 ? 19.561 9.474 12.668 1.00 20.00 103 LYS A C 1
ATOM 798 O O . LYS A 1 103 ? 19.636 9.614 13.891 1.00 19.91 103 LYS A O 1
ATOM 804 N N . THR A 1 104 ? 18.734 10.186 11.907 1.00 19.26 104 THR A N 1
ATOM 805 C CA . THR A 1 104 ? 17.862 11.222 12.447 1.00 19.30 104 THR A CA 1
ATOM 806 C C . THR A 1 104 ? 16.969 10.760 13.589 1.00 18.53 104 THR A C 1
ATOM 807 O O . THR A 1 104 ? 16.954 11.371 14.640 1.00 17.58 104 THR A O 1
ATOM 811 N N . VAL A 1 105 ? 16.209 9.691 13.368 1.00 18.43 105 VAL A N 1
ATOM 812 C CA . VAL A 1 105 ? 15.307 9.187 14.396 1.00 18.51 105 VAL A CA 1
ATOM 813 C C . VAL A 1 105 ? 16.059 8.667 15.637 1.00 18.29 105 VAL A C 1
ATOM 814 O O . VAL A 1 105 ? 15.618 8.916 16.762 1.00 18.24 105 VAL A O 1
ATOM 818 N N . PHE A 1 106 ? 17.164 7.938 15.441 1.00 17.00 106 PHE A N 1
ATOM 819 C CA . PHE A 1 106 ? 17.937 7.444 16.592 1.00 16.27 106 PHE A CA 1
ATOM 820 C C . PHE A 1 106 ? 18.468 8.645 17.397 1.00 16.23 106 PHE A C 1
ATOM 821 O O . PHE A 1 106 ? 18.346 8.685 18.617 1.00 14.93 106 PHE A O 1
ATOM 829 N N . THR A 1 107 ? 19.055 9.610 16.703 1.00 16.84 107 THR A N 1
ATOM 830 C CA . THR A 1 107 ? 19.585 10.802 17.352 1.00 18.10 107 THR A CA 1
ATOM 831 C C . THR A 1 107 ? 18.529 11.489 18.205 1.00 18.67 107 THR A C 1
ATOM 832 O O . THR A 1 107 ? 18.810 11.875 19.337 1.00 19.52 107 THR A O 1
ATOM 836 N N . GLU A 1 108 ? 17.318 11.646 17.669 1.00 19.45 108 GLU A N 1
ATOM 837 C CA . GLU A 1 108 ? 16.223 12.283 18.405 1.00 19.79 108 GLU A CA 1
ATOM 838 C C . GLU A 1 108 ? 15.768 11.489 19.624 1.00 20.14 108 GLU A C 1
ATOM 839 O O . GLU A 1 108 ? 15.441 12.061 20.663 1.00 20.41 108 GLU A O 1
ATOM 845 N N . PHE A 1 109 ? 15.702 10.174 19.495 1.00 19.97 109 PHE A N 1
ATOM 846 C CA . PHE A 1 109 ? 15.284 9.361 20.623 1.00 20.87 109 PHE A CA 1
ATOM 847 C C . PHE A 1 109 ? 16.366 9.380 21.705 1.00 20.55 109 PHE A C 1
ATOM 848 O O . PHE A 1 109 ? 16.054 9.418 22.883 1.00 21.45 109 PHE A O 1
ATOM 856 N N . LEU A 1 110 ? 17.629 9.375 21.298 1.00 20.89 110 LEU A N 1
ATOM 857 C CA . LEU A 1 110 ? 18.747 9.399 22.243 1.00 22.59 110 LEU A CA 1
ATOM 858 C C . LEU A 1 110 ? 18.808 10.708 23.039 1.00 23.40 110 LEU A C 1
ATOM 859 O O . LEU A 1 110 ? 19.053 10.681 24.232 1.00 23.82 110 LEU A O 1
ATOM 864 N N . ARG A 1 111 ? 18.574 11.839 22.376 1.00 24.65 111 ARG A N 1
ATOM 865 C CA . ARG A 1 111 ? 18.601 13.137 23.043 1.00 26.11 111 ARG A CA 1
ATOM 866 C C . ARG A 1 111 ? 17.512 13.213 24.086 1.00 25.53 111 ARG A C 1
ATOM 867 O O . ARG A 1 111 ? 17.697 13.822 25.108 1.00 25.97 111 ARG A O 1
ATOM 875 N N . GLU A 1 112 ? 16.365 12.608 23.807 1.00 26.31 112 GLU A N 1
ATOM 876 C CA . GLU A 1 112 ? 15.255 12.623 24.745 1.00 25.96 112 GLU A CA 1
ATOM 877 C C . GLU A 1 112 ? 15.410 11.506 25.754 1.00 26.33 112 GLU A C 1
ATOM 878 O O . GLU A 1 112 ? 14.534 11.273 26.572 1.00 25.51 112 GLU A O 1
ATOM 884 N N . LYS A 1 113 ? 16.546 10.820 25.686 1.00 26.95 113 LYS A N 1
ATOM 885 C CA . LYS A 1 113 ? 16.824 9.730 26.602 1.00 27.49 113 LYS A CA 1
ATOM 886 C C . LYS A 1 113 ? 15.692 8.710 26.586 1.00 26.99 113 LYS A C 1
ATOM 887 O O . LYS A 1 113 ? 15.390 8.106 27.609 1.00 27.02 113 LYS A O 1
ATOM 893 N N . LEU A 1 114 ? 15.055 8.542 25.425 1.00 26.27 114 LEU A N 1
ATOM 894 C CA . LEU A 1 114 ? 13.986 7.556 25.282 1.00 25.83 114 LEU A CA 1
ATOM 895 C C . LEU A 1 114 ? 14.570 6.291 24.672 1.00 25.31 114 LEU A C 1
ATOM 896 O O . LEU A 1 114 ? 14.484 6.069 23.463 1.00 25.93 114 LEU A O 1
ATOM 901 N N . VAL A 1 115 ? 15.194 5.477 25.509 1.00 24.03 115 VAL A N 1
ATOM 902 C CA . VAL A 1 115 ? 15.778 4.230 25.052 1.00 22.91 115 VAL A CA 1
ATOM 903 C C . VAL A 1 115 ? 16.027 3.324 26.253 1.00 22.25 115 VAL A C 1
ATOM 904 O O . VAL A 1 115 ? 16.602 3.748 27.243 1.00 22.18 115 VAL A O 1
ATOM 908 N N . ASP A 1 116 ? 15.579 2.077 26.158 1.00 21.57 116 ASP A N 1
ATOM 909 C CA . ASP A 1 116 ? 15.730 1.133 27.248 1.00 21.37 116 ASP A CA 1
ATOM 910 C C . ASP A 1 116 ? 16.586 -0.058 26.863 1.00 21.22 116 ASP A C 1
ATOM 911 O O . ASP A 1 116 ? 17.316 -0.593 27.700 1.00 21.57 116 ASP A O 1
ATOM 916 N N . GLU A 1 117 ? 16.488 -0.503 25.615 1.00 20.09 117 GLU A N 1
ATOM 917 C CA . GLU A 1 117 ? 17.298 -1.634 25.179 1.00 19.81 117 GLU A CA 1
ATOM 918 C C . GLU A 1 117 ? 17.763 -1.443 23.755 1.00 17.74 117 GLU A C 1
ATOM 919 O O . GLU A 1 117 ? 17.089 -0.806 22.965 1.00 18.14 117 GLU A O 1
ATOM 925 N N . LEU A 1 118 ? 18.938 -1.966 23.445 1.00 16.29 118 LEU A N 1
ATOM 926 C CA . LEU A 1 118 ? 19.479 -1.893 22.100 1.00 15.60 118 LEU A CA 1
ATOM 927 C C . LEU A 1 118 ? 19.710 -3.326 21.587 1.00 15.06 118 LEU A C 1
ATOM 928 O O . LEU A 1 118 ? 20.495 -4.076 22.176 1.00 13.51 118 LEU A O 1
ATOM 933 N N . PHE A 1 119 ? 19.010 -3.711 20.518 1.00 14.55 119 PHE A N 1
ATOM 934 C CA . PHE A 1 119 ? 19.217 -5.022 19.880 1.00 15.21 119 PHE A CA 1
ATOM 935 C C . PHE A 1 119 ? 20.108 -4.697 18.675 1.00 14.83 119 PHE A C 1
ATOM 936 O O . PHE A 1 119 ? 19.638 -4.227 17.616 1.00 14.66 119 PHE A O 1
ATOM 944 N N . VAL A 1 120 ? 21.393 -4.946 18.848 1.00 13.97 120 VAL A N 1
ATOM 945 C CA . VAL A 1 120 ? 22.386 -4.625 17.850 1.00 14.47 120 VAL A CA 1
ATOM 946 C C . VAL A 1 120 ? 22.982 -5.811 17.096 1.00 14.81 120 VAL A C 1
ATOM 947 O O . VAL A 1 120 ? 23.469 -6.776 17.696 1.00 14.93 120 VAL A O 1
ATOM 951 N N . THR A 1 121 ? 22.982 -5.728 15.774 1.00 14.46 121 THR A N 1
ATOM 952 C CA . THR A 1 121 ? 23.583 -6.798 14.987 1.00 14.46 121 THR A CA 1
ATOM 953 C C . THR A 1 121 ? 24.809 -6.233 14.371 1.00 14.57 121 THR A C 1
ATOM 954 O O . THR A 1 121 ? 24.744 -5.228 13.669 1.00 17.34 121 THR A O 1
ATOM 958 N N . VAL A 1 122 ? 25.943 -6.857 14.634 1.00 14.73 122 VAL A N 1
ATOM 959 C CA . VAL A 1 122 ? 27.195 -6.374 14.070 1.00 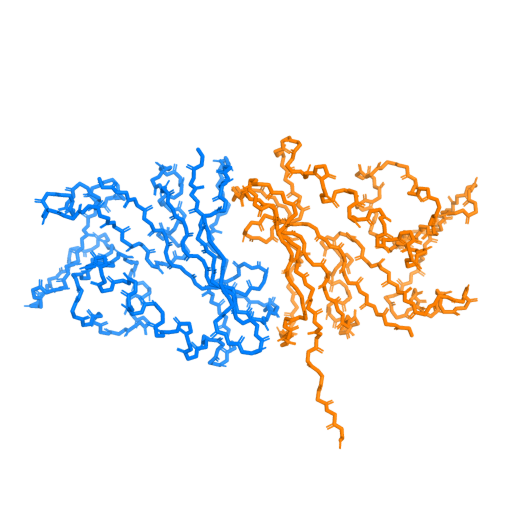15.26 122 VAL A CA 1
ATOM 960 C C . VAL A 1 122 ? 27.576 -7.296 12.919 1.00 16.32 122 VAL A C 1
ATOM 961 O O . VAL A 1 122 ? 27.733 -8.503 13.114 1.00 17.31 122 VAL A O 1
ATOM 965 N N . GLU A 1 123 ? 27.705 -6.724 11.723 1.00 16.56 123 GLU A N 1
ATOM 966 C CA . GLU A 1 123 ? 28.101 -7.471 10.534 1.00 16.47 123 GLU A CA 1
ATOM 967 C C . GLU A 1 123 ? 29.619 -7.409 10.424 1.00 16.64 123 GLU A C 1
ATOM 968 O O . GLU A 1 123 ? 30.217 -6.367 10.687 1.00 16.46 123 GLU A O 1
ATOM 974 N N . PRO A 1 124 ? 30.267 -8.527 10.023 1.00 17.28 124 PRO A N 1
ATOM 975 C CA . PRO A 1 124 ? 31.735 -8.565 9.902 1.00 17.35 124 PRO A CA 1
ATOM 976 C C . PRO A 1 124 ? 32.428 -7.748 8.813 1.00 18.54 124 PRO A C 1
ATOM 977 O O . PRO A 1 124 ? 33.065 -8.296 7.903 1.00 18.10 124 PRO A O 1
ATOM 981 N N . TYR A 1 125 ? 32.335 -6.428 8.941 1.00 19.14 125 TYR A N 1
ATOM 982 C CA . TYR A 1 125 ? 32.962 -5.505 7.996 1.00 19.41 125 TYR A CA 1
ATOM 983 C C . TYR A 1 125 ? 33.474 -4.256 8.694 1.00 19.41 125 TYR A C 1
ATOM 984 O O . TYR A 1 125 ? 33.088 -3.937 9.818 1.00 18.48 125 TYR A O 1
ATOM 993 N N . VAL A 1 126 ? 34.370 -3.573 8.000 1.00 19.73 126 VAL A N 1
ATOM 994 C CA . VAL A 1 126 ? 34.864 -2.279 8.420 1.00 20.09 126 VAL A CA 1
ATOM 995 C C . VAL A 1 126 ? 34.550 -1.426 7.187 1.00 19.92 126 VAL A C 1
ATOM 996 O O . VAL A 1 126 ? 35.214 -1.558 6.161 1.00 20.41 126 VAL A O 1
ATOM 1000 N N . PHE A 1 127 ? 33.518 -0.594 7.270 1.00 19.78 127 PHE A N 1
ATOM 1001 C CA . PHE A 1 127 ? 33.132 0.279 6.158 1.00 19.43 127 PHE A CA 1
ATOM 1002 C C . PHE A 1 127 ? 33.955 1.582 6.196 1.00 19.73 127 PHE A C 1
ATOM 1003 O O . PHE A 1 127 ? 33.958 2.286 7.206 1.00 19.09 127 PHE A O 1
ATOM 1011 N N . GLY A 1 128 ? 34.626 1.915 5.093 1.00 18.88 128 GLY A N 1
ATOM 1012 C CA . GLY A 1 128 ? 35.402 3.138 5.074 1.00 18.80 128 GLY A CA 1
ATOM 1013 C C . GLY A 1 128 ? 34.528 4.388 5.082 1.00 19.07 128 GLY A C 1
ATOM 1014 O O . GLY A 1 128 ? 34.959 5.453 5.520 1.00 18.84 128 GLY A O 1
ATOM 1015 N N . LYS A 1 129 ? 33.290 4.261 4.610 1.00 19.27 129 LYS A N 1
ATOM 1016 C CA . LYS A 1 129 ? 32.373 5.397 4.537 1.00 18.93 129 LYS A CA 1
ATOM 1017 C C . LYS A 1 129 ? 30.963 4.896 4.787 1.00 18.15 129 LYS A C 1
ATOM 1018 O O . LYS A 1 129 ? 30.649 3.760 4.493 1.00 17.76 129 LYS A O 1
ATOM 1024 N N . GLY A 1 130 ? 30.103 5.744 5.325 1.00 17.77 130 GLY A N 1
ATOM 1025 C CA . GLY A 1 130 ? 28.754 5.300 5.562 1.00 17.57 130 GLY A CA 1
ATOM 1026 C C . GLY A 1 130 ? 28.050 6.231 6.499 1.00 18.42 130 GLY A C 1
ATOM 1027 O O . GLY A 1 130 ? 28.575 7.271 6.887 1.00 18.96 130 GLY A O 1
ATOM 1028 N N . ILE A 1 131 ? 26.841 5.867 6.873 1.00 18.10 131 ILE A N 1
ATOM 1029 C CA . ILE A 1 131 ? 26.083 6.710 7.767 1.00 18.87 131 ILE A CA 1
ATOM 1030 C C . ILE A 1 131 ? 26.233 6.211 9.193 1.00 18.82 131 ILE A C 1
ATOM 1031 O O . ILE A 1 131 ? 26.043 5.032 9.460 1.00 18.78 131 ILE A O 1
ATOM 1036 N N . PRO A 1 132 ? 26.585 7.110 10.125 1.00 19.52 132 PRO A N 1
ATOM 1037 C CA . PRO A 1 132 ? 26.746 6.703 11.519 1.00 19.22 132 PRO A CA 1
ATOM 1038 C C . PRO A 1 132 ? 25.415 6.515 12.238 1.00 19.63 132 PRO A C 1
ATOM 1039 O O . PRO A 1 132 ? 24.382 7.081 11.855 1.00 19.68 132 PRO A O 1
ATOM 1043 N N . PHE A 1 133 ? 25.473 5.698 13.284 1.00 19.14 133 PHE A N 1
ATOM 1044 C CA . PHE A 1 133 ? 24.355 5.347 14.142 1.00 18.86 133 PHE A CA 1
ATOM 1045 C C . PHE A 1 133 ? 23.564 6.610 14.515 1.00 19.11 133 PHE A C 1
ATOM 1046 O O . PHE A 1 133 ? 22.341 6.641 14.420 1.00 19.43 133 PHE A O 1
ATOM 1054 N N . PHE A 1 134 ? 24.264 7.661 14.917 1.00 19.99 134 PHE A N 1
ATOM 1055 C CA . PHE A 1 134 ? 23.601 8.899 15.307 1.00 20.34 134 PHE A CA 1
ATOM 1056 C C . PHE A 1 134 ? 24.556 10.065 15.180 1.00 21.15 134 PHE A C 1
ATOM 1057 O O . PHE A 1 134 ? 25.749 9.872 14.968 1.00 19.69 134 PHE A O 1
ATOM 1065 N N . ASP A 1 135 ? 24.016 11.275 15.273 1.00 22.43 135 ASP A N 1
ATOM 1066 C CA . ASP A 1 135 ? 24.852 12.466 15.215 1.00 24.68 135 ASP A CA 1
ATOM 1067 C C . ASP A 1 135 ? 25.226 12.743 16.648 1.00 25.96 135 ASP A C 1
ATOM 1068 O O . ASP A 1 135 ? 24.469 12.421 17.565 1.00 25.71 135 ASP A O 1
ATOM 1073 N N . GLU A 1 136 ? 26.398 13.335 16.835 1.00 28.56 136 GLU A N 1
ATOM 1074 C CA . GLU A 1 136 ? 26.893 13.663 18.163 1.00 30.48 136 GLU A CA 1
ATOM 1075 C C . GLU A 1 136 ? 25.846 14.354 19.033 1.00 30.87 136 GLU A C 1
ATOM 1076 O O . GLU A 1 136 ? 25.160 15.256 18.577 1.00 31.29 136 GLU A O 1
ATOM 1082 N N . PHE A 1 137 ? 25.716 13.898 20.277 1.00 31.51 137 PHE A N 1
ATOM 1083 C CA . PHE A 1 137 ? 24.780 14.485 21.233 1.00 31.75 137 PHE A CA 1
ATOM 1084 C C . PHE A 1 137 ? 25.485 14.570 22.594 1.00 32.50 137 PHE A C 1
ATOM 1085 O O . PHE A 1 137 ? 26.521 13.943 22.803 1.00 31.94 137 PHE A O 1
ATOM 1093 N N . GLU A 1 138 ? 24.931 15.365 23.499 1.00 33.33 138 GLU A N 1
ATOM 1094 C CA . GLU A 1 138 ? 25.516 15.565 24.819 1.00 34.46 138 GLU A CA 1
ATOM 1095 C C . GLU A 1 138 ? 25.086 14.461 25.759 1.00 33.21 138 GLU A C 1
ATOM 1096 O O . GLU A 1 138 ? 23.893 14.242 25.934 1.00 34.05 138 GLU A O 1
ATOM 1102 N N . GLY A 1 139 ? 26.051 13.771 26.367 1.00 32.14 139 GLY A N 1
ATOM 1103 C CA . GLY A 1 139 ? 25.725 12.695 27.294 1.00 29.73 139 GLY A CA 1
ATOM 1104 C C . GLY A 1 139 ? 26.228 11.317 26.870 1.00 28.30 139 GLY A C 1
ATOM 1105 O O . GLY A 1 139 ? 26.908 11.176 25.859 1.00 27.10 139 GLY A O 1
ATOM 1106 N N . TYR A 1 140 ? 25.888 10.298 27.651 1.00 26.86 140 TYR A N 1
ATOM 1107 C CA . TYR A 1 140 ? 26.303 8.937 27.354 1.00 25.78 140 TYR A CA 1
ATOM 1108 C C . TYR A 1 140 ? 25.341 8.009 28.067 1.00 24.15 140 TYR A C 1
ATOM 1109 O O . TYR A 1 140 ? 24.598 8.446 28.941 1.00 24.24 140 TYR A O 1
ATOM 1118 N N . PHE A 1 141 ? 25.337 6.737 27.676 1.00 21.83 141 PHE A N 1
ATOM 1119 C CA . PHE A 1 141 ? 24.475 5.738 28.304 1.00 19.62 141 PHE A CA 1
ATOM 1120 C C . PHE A 1 141 ? 25.288 4.506 28.684 1.00 18.67 141 PHE A C 1
ATOM 1121 O O . PHE A 1 141 ? 25.941 3.894 27.836 1.00 18.15 141 PHE A O 1
ATOM 1129 N N . PRO A 1 142 ? 25.276 4.139 29.969 1.00 17.75 142 PRO A N 1
ATOM 1130 C CA . PRO A 1 142 ? 26.019 2.955 30.415 1.00 17.16 142 PRO A CA 1
ATOM 1131 C C . PRO A 1 142 ? 25.092 1.779 30.100 1.00 15.53 142 PRO A C 1
ATOM 1132 O O . PRO A 1 142 ? 23.888 1.903 30.229 1.00 15.19 142 PRO A O 1
ATOM 1136 N N . LEU A 1 143 ? 25.641 0.652 29.675 1.00 14.90 143 LEU A N 1
ATOM 1137 C CA . LEU A 1 143 ? 24.800 -0.491 29.333 1.00 15.03 143 LEU A CA 1
ATOM 1138 C C . LEU A 1 143 ? 25.175 -1.746 30.118 1.00 15.47 143 LEU A C 1
ATOM 1139 O O . LEU A 1 143 ? 26.179 -1.781 30.807 1.00 15.29 143 LEU A O 1
ATOM 1144 N N . LYS A 1 144 ? 24.341 -2.765 29.971 1.00 15.74 144 LYS A N 1
ATOM 1145 C CA . LYS A 1 144 ? 24.506 -4.075 30.593 1.00 17.72 144 LYS A CA 1
ATOM 1146 C C . LYS A 1 144 ? 24.259 -5.057 29.428 1.00 17.63 144 LYS A C 1
ATOM 1147 O O . LYS A 1 144 ? 23.257 -4.928 28.747 1.00 17.08 144 LYS A O 1
ATOM 1153 N N . LEU A 1 145 ? 25.150 -6.010 29.182 1.00 18.58 145 LEU A N 1
ATOM 1154 C CA . LEU A 1 145 ? 24.928 -6.971 28.105 1.00 19.57 145 LEU A CA 1
ATOM 1155 C C . LEU A 1 145 ? 23.950 -8.043 28.585 1.00 21.09 145 LEU A C 1
ATOM 1156 O O . LEU A 1 145 ? 24.198 -8.689 29.594 1.00 21.23 145 LEU A O 1
ATOM 1161 N N . LEU A 1 146 ? 22.847 -8.235 27.868 1.00 21.60 146 LEU A N 1
ATOM 1162 C CA . LEU A 1 146 ? 21.847 -9.229 28.247 1.00 23.17 146 LEU A CA 1
ATOM 1163 C C . LEU A 1 146 ? 22.053 -10.547 27.538 1.00 24.25 146 LEU A C 1
ATOM 1164 O O . LEU A 1 146 ? 21.752 -11.614 28.068 1.00 24.27 146 LEU A O 1
ATOM 1169 N N . GLU A 1 147 ? 22.573 -10.477 26.327 1.00 25.32 147 GLU A N 1
ATOM 1170 C CA . GLU A 1 147 ? 22.731 -11.682 25.561 1.00 26.63 147 GLU A CA 1
ATOM 1171 C C . GLU A 1 147 ? 23.549 -11.419 24.324 1.00 27.01 147 GLU A C 1
ATOM 1172 O O . GLU A 1 147 ? 23.515 -10.331 23.757 1.00 26.57 147 GLU A O 1
ATOM 1178 N N . MET A 1 148 ? 24.304 -12.422 23.920 1.00 27.42 148 MET A N 1
ATOM 1179 C CA . MET A 1 148 ? 25.134 -12.312 22.750 1.00 28.79 148 MET A CA 1
ATOM 1180 C C . MET A 1 148 ? 24.925 -13.613 21.989 1.00 29.37 148 MET A C 1
ATOM 1181 O O . MET A 1 148 ? 24.746 -14.676 22.595 1.00 29.10 148 MET A O 1
ATOM 1186 N N . ARG A 1 149 ? 24.941 -13.526 20.665 1.00 29.16 149 ARG A N 1
ATOM 1187 C CA . ARG A 1 149 ? 24.716 -14.693 19.839 1.00 29.52 149 ARG A CA 1
ATOM 1188 C C . ARG A 1 149 ? 25.342 -14.587 18.445 1.00 28.88 149 ARG A C 1
ATOM 1189 O O . ARG A 1 149 ? 25.205 -13.580 17.739 1.00 28.15 149 ARG A O 1
ATOM 1197 N N . ARG A 1 150 ? 26.051 -15.638 18.068 1.00 28.06 150 ARG A N 1
ATOM 1198 C CA . ARG A 1 150 ? 26.672 -15.699 16.764 1.00 28.43 150 ARG A CA 1
ATOM 1199 C C . ARG A 1 150 ? 25.570 -16.150 15.786 1.00 28.16 150 ARG A C 1
ATOM 1200 O O . ARG A 1 150 ? 24.965 -17.200 15.971 1.00 28.68 150 ARG A O 1
ATOM 1208 N N . LEU A 1 151 ? 25.300 -15.356 14.759 1.00 27.99 151 LEU A N 1
ATOM 1209 C CA . LEU A 1 151 ? 24.241 -15.700 13.801 1.00 27.74 151 LEU A CA 1
ATOM 1210 C C . LEU A 1 151 ? 24.623 -16.632 12.653 1.00 27.27 151 LEU A C 1
ATOM 1211 O O . LEU A 1 151 ? 23.764 -17.326 12.126 1.00 27.41 151 LEU A O 1
ATOM 1216 N N . ASN A 1 152 ? 25.895 -16.632 12.263 1.00 26.97 152 ASN A N 1
ATOM 1217 C CA . ASN A 1 152 ? 26.388 -17.487 11.185 1.00 26.69 152 ASN A CA 1
ATOM 1218 C C . ASN A 1 152 ? 27.869 -17.776 11.377 1.00 27.08 152 ASN A C 1
ATOM 1219 O O . ASN A 1 152 ? 28.486 -17.268 12.313 1.00 26.87 152 ASN A O 1
ATOM 1224 N N . GLU A 1 153 ? 28.440 -18.566 10.469 1.00 26.99 153 GLU A N 1
ATOM 1225 C CA . GLU A 1 153 ? 29.849 -18.967 10.547 1.00 27.37 153 GLU A CA 1
ATOM 1226 C C . GLU A 1 153 ? 30.853 -17.846 10.284 1.00 27.17 153 GLU A C 1
ATOM 1227 O O . GLU A 1 153 ? 31.931 -17.821 10.874 1.00 27.55 153 GLU A O 1
ATOM 1233 N N . ARG A 1 154 ? 30.510 -16.947 9.373 1.00 26.72 154 ARG A N 1
ATOM 1234 C CA . ARG A 1 154 ? 31.371 -15.833 9.040 1.00 26.76 154 ARG A CA 1
ATOM 1235 C C . ARG A 1 154 ? 31.590 -14.944 10.286 1.00 25.75 154 ARG A C 1
ATOM 1236 O O . ARG A 1 154 ? 32.648 -14.355 10.459 1.00 25.23 154 ARG A O 1
ATOM 1244 N N . GLY A 1 155 ? 30.595 -14.861 11.160 1.00 25.17 155 GLY A N 1
ATOM 1245 C CA . GLY A 1 155 ? 30.773 -14.069 12.363 1.00 24.45 155 GLY A CA 1
ATOM 1246 C C . GLY A 1 155 ? 29.767 -12.972 12.680 1.00 24.26 155 GLY A C 1
ATOM 1247 O O . GLY A 1 155 ? 30.004 -12.167 13.576 1.00 24.25 155 GLY A O 1
ATOM 1248 N N . THR A 1 156 ? 28.658 -12.919 11.952 1.00 23.27 156 THR A N 1
ATOM 1249 C CA . THR A 1 156 ? 27.632 -11.925 12.222 1.00 21.60 156 THR A CA 1
ATOM 1250 C C . THR A 1 156 ? 27.199 -12.117 13.677 1.00 21.68 156 THR A C 1
ATOM 1251 O O . THR A 1 156 ? 26.796 -13.213 14.073 1.00 21.47 156 THR A O 1
ATOM 1255 N N . LEU A 1 157 ? 27.283 -11.045 14.465 1.00 21.65 157 LEU A N 1
ATOM 1256 C CA . LEU A 1 157 ? 26.939 -11.088 15.889 1.00 21.44 157 LEU A CA 1
ATOM 1257 C C . LEU A 1 157 ? 25.660 -10.373 16.293 1.00 20.57 157 LEU A C 1
ATOM 1258 O O . LEU A 1 157 ? 25.407 -9.250 15.852 1.00 21.03 157 LEU A O 1
ATOM 1263 N N . PHE A 1 158 ? 24.870 -11.004 17.151 1.00 18.56 158 PHE A N 1
ATOM 1264 C CA . PHE A 1 158 ? 23.643 -10.385 17.630 1.00 18.00 158 PHE A CA 1
ATOM 1265 C C . PHE A 1 158 ? 23.831 -10.112 19.115 1.00 18.02 158 PHE A C 1
ATOM 1266 O O . PHE A 1 158 ? 24.076 -11.031 19.898 1.00 16.86 158 PHE A O 1
ATOM 1274 N N . LEU A 1 159 ? 23.722 -8.844 19.499 1.00 17.41 159 LEU A N 1
ATOM 1275 C CA . LEU A 1 159 ? 23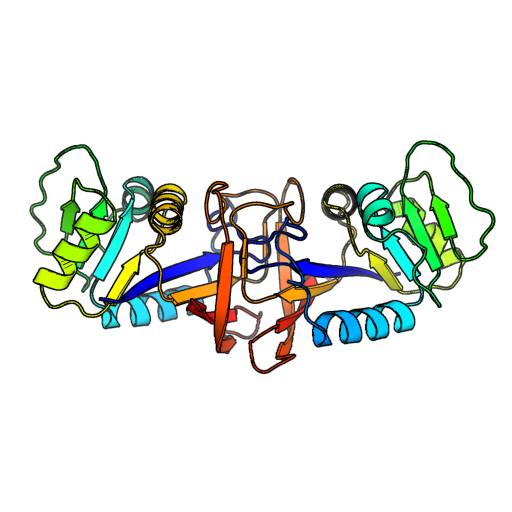.913 -8.463 20.884 1.00 17.46 159 LEU A CA 1
ATOM 1276 C C . LEU A 1 159 ? 22.694 -7.725 21.433 1.00 17.37 159 LEU A C 1
ATOM 1277 O O . LEU A 1 159 ? 22.111 -6.885 20.752 1.00 17.24 159 LEU A O 1
ATOM 1282 N N . LYS A 1 160 ? 22.318 -8.041 22.666 1.00 16.91 160 LYS A N 1
ATOM 1283 C CA . LYS A 1 160 ? 21.188 -7.391 23.320 1.00 17.59 160 LYS A CA 1
ATOM 1284 C C . LYS A 1 160 ? 21.715 -6.660 24.543 1.00 16.90 160 LYS A C 1
ATOM 1285 O O . LYS A 1 160 ? 22.270 -7.291 25.445 1.00 15.72 160 LYS A O 1
ATOM 1291 N N . TYR A 1 161 ? 21.541 -5.344 24.583 1.00 16.25 161 TYR A N 1
ATOM 1292 C CA . TYR A 1 161 ? 22.002 -4.584 25.729 1.00 16.60 161 TYR A CA 1
ATOM 1293 C C . TYR A 1 161 ? 20.846 -3.916 26.416 1.00 18.08 161 TYR A C 1
ATOM 1294 O O . TYR A 1 161 ? 19.834 -3.589 25.802 1.00 18.44 161 TYR A O 1
ATOM 1303 N N . SER A 1 162 ? 21.002 -3.718 27.711 1.00 19.01 162 SER A N 1
ATOM 1304 C CA . SER A 1 162 ? 1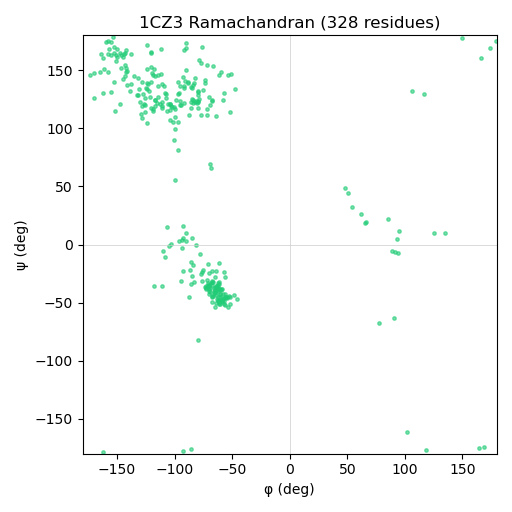9.989 -3.025 28.462 1.00 20.88 162 SER A CA 1
ATOM 1305 C C . SER A 1 162 ? 20.638 -1.724 28.946 1.00 21.73 162 SER A C 1
ATOM 1306 O O . SER A 1 162 ? 21.830 -1.685 29.231 1.00 21.60 162 SER A O 1
ATOM 1309 N N . VAL A 1 163 ? 19.850 -0.667 29.018 1.00 23.04 163 VAL A N 1
ATOM 1310 C CA . VAL A 1 163 ? 20.333 0.618 29.489 1.00 25.50 163 VAL A CA 1
ATOM 1311 C C . VAL A 1 163 ? 20.289 0.663 31.023 1.00 27.22 163 VAL A C 1
ATOM 1312 O O . VAL A 1 163 ? 19.237 0.486 31.618 1.00 27.19 163 VAL A O 1
ATOM 1316 N N . GLU A 1 164 ? 21.437 0.890 31.655 1.00 30.07 164 GLU A N 1
ATOM 1317 C CA . GLU A 1 164 ? 21.510 0.955 33.118 1.00 32.93 164 GLU A CA 1
ATOM 1318 C C . GLU A 1 164 ? 20.811 2.212 33.633 1.00 33.44 164 GLU A C 1
ATOM 1319 O O . GLU A 1 164 ? 21.092 3.305 33.095 1.00 34.24 164 GLU A O 1
ATOM 1325 N N . ALA B 1 1 ? 55.687 -9.193 8.500 1.00 32.44 1 ALA B N 1
ATOM 1326 C CA . ALA B 1 1 ? 55.063 -9.293 9.848 1.00 31.79 1 ALA B CA 1
ATOM 1327 C C . ALA B 1 1 ? 53.584 -8.979 9.730 1.00 31.56 1 ALA B C 1
ATOM 1328 O O . ALA B 1 1 ? 53.197 -8.169 8.890 1.00 32.07 1 ALA B O 1
ATOM 1330 N N . LYS B 1 2 ? 52.747 -9.612 10.546 1.00 30.43 2 LYS B N 1
ATOM 1331 C CA . LYS B 1 2 ? 51.335 -9.301 10.472 1.00 29.54 2 LYS B CA 1
ATOM 1332 C C . LYS B 1 2 ? 50.993 -8.137 11.399 1.00 28.32 2 LYS B C 1
ATOM 1333 O O . LYS B 1 2 ? 51.521 -8.022 12.505 1.00 27.40 2 LYS B O 1
ATOM 1339 N N . VAL B 1 3 ? 50.137 -7.251 10.902 1.00 26.74 3 VAL B N 1
ATOM 1340 C CA . VAL B 1 3 ? 49.715 -6.070 11.631 1.00 24.54 3 VAL B CA 1
ATOM 1341 C C . VAL B 1 3 ? 48.400 -6.360 12.313 1.00 23.26 3 VAL B C 1
ATOM 1342 O O . VAL B 1 3 ? 47.457 -6.829 11.680 1.00 23.52 3 VAL B O 1
ATOM 1346 N N . ILE B 1 4 ? 48.339 -6.047 13.598 1.00 21.30 4 ILE B N 1
ATOM 1347 C CA . ILE B 1 4 ? 47.161 -6.282 14.395 1.00 19.10 4 ILE B CA 1
ATOM 1348 C C . ILE B 1 4 ? 46.697 -4.998 15.084 1.00 18.48 4 ILE B C 1
ATOM 1349 O O . ILE B 1 4 ? 47.472 -4.351 15.762 1.00 17.87 4 ILE B O 1
ATOM 1354 N N . PHE B 1 5 ? 45.435 -4.636 14.896 1.00 16.91 5 PHE B N 1
ATOM 1355 C CA . PHE B 1 5 ? 44.875 -3.461 15.557 1.00 16.86 5 PHE B CA 1
ATOM 1356 C C . PHE B 1 5 ? 44.408 -3.941 16.930 1.00 16.56 5 PHE B C 1
ATOM 1357 O O . PHE B 1 5 ? 43.781 -4.993 17.043 1.00 16.69 5 PHE B O 1
ATOM 1365 N N . VAL B 1 6 ? 44.709 -3.183 17.969 1.00 16.12 6 VAL B N 1
ATOM 1366 C CA . VAL B 1 6 ? 44.251 -3.556 19.299 1.00 15.21 6 VAL B CA 1
ATOM 1367 C C . VAL B 1 6 ? 43.590 -2.316 19.848 1.00 14.95 6 VAL B C 1
ATOM 1368 O O . VAL B 1 6 ? 44.267 -1.308 20.097 1.00 15.41 6 VAL B O 1
ATOM 1372 N N . LEU B 1 7 ? 42.280 -2.362 20.034 1.00 14.16 7 LEU B N 1
ATOM 1373 C CA . LEU B 1 7 ? 41.613 -1.175 20.533 1.00 14.33 7 LEU B CA 1
ATOM 1374 C C . LEU B 1 7 ? 40.376 -1.475 21.333 1.00 13.21 7 LEU B C 1
ATOM 1375 O O . LEU B 1 7 ? 39.826 -2.570 21.245 1.00 14.04 7 LEU B O 1
ATOM 1380 N N . ALA B 1 8 ? 39.933 -0.480 22.090 1.00 11.61 8 ALA B N 1
ATOM 1381 C CA . ALA B 1 8 ? 38.708 -0.582 22.873 1.00 12.70 8 ALA B CA 1
ATOM 1382 C C . ALA B 1 8 ? 37.777 0.505 22.347 1.00 13.18 8 ALA B C 1
ATOM 1383 O O . ALA B 1 8 ? 38.241 1.584 21.949 1.00 13.62 8 ALA B O 1
ATOM 1385 N N . MET B 1 9 ? 36.477 0.228 22.341 1.00 13.10 9 MET B N 1
ATOM 1386 C CA . MET B 1 9 ? 35.509 1.200 21.858 1.00 13.09 9 MET B CA 1
ATOM 1387 C C . MET B 1 9 ? 34.195 0.968 22.545 1.00 12.90 9 MET B C 1
ATOM 1388 O O . MET B 1 9 ? 34.035 -0.035 23.239 1.00 12.87 9 MET B O 1
ATOM 1393 N N . ASP B 1 10 ? 33.261 1.907 22.361 1.00 12.39 10 ASP B N 1
ATOM 1394 C CA . ASP B 1 10 ? 31.926 1.765 22.890 1.00 11.90 10 ASP B CA 1
ATOM 1395 C C . ASP B 1 10 ? 31.137 1.119 21.749 1.00 11.55 10 ASP B C 1
ATOM 1396 O O . ASP B 1 10 ? 31.661 0.847 20.684 1.00 11.26 10 ASP B O 1
ATOM 1401 N N . VAL B 1 11 ? 29.861 0.920 21.965 1.00 13.03 11 VAL B N 1
ATOM 1402 C CA . VAL B 1 11 ? 29.034 0.289 20.967 1.00 13.97 11 VAL B CA 1
ATOM 1403 C C . VAL B 1 11 ? 28.935 1.133 19.713 1.00 15.33 11 VAL B C 1
ATOM 1404 O O . VAL B 1 11 ? 28.683 0.597 18.644 1.00 15.78 11 VAL B O 1
ATOM 1408 N N . SER B 1 12 ? 29.172 2.445 19.804 1.00 14.64 12 SER B N 1
ATOM 1409 C CA . SER B 1 12 ? 29.025 3.255 18.587 1.00 14.58 12 SER B CA 1
ATOM 1410 C C . SER B 1 12 ? 30.301 3.476 17.760 1.00 14.64 12 SER B C 1
ATOM 1411 O O . SER B 1 12 ? 30.293 4.215 16.775 1.00 15.04 12 SER B O 1
ATOM 1414 N N . GLY B 1 13 ? 31.400 2.850 18.161 1.00 14.18 13 GLY B N 1
ATOM 1415 C CA . GLY B 1 13 ? 32.611 2.971 17.372 1.00 13.98 13 GLY B CA 1
ATOM 1416 C C . GLY B 1 13 ? 33.627 4.021 17.746 1.00 14.51 13 GLY B C 1
ATOM 1417 O O . GLY B 1 13 ? 34.538 4.275 16.976 1.00 14.31 13 GLY B O 1
ATOM 1418 N N . LYS B 1 14 ? 33.486 4.626 18.919 1.00 15.42 14 LYS B N 1
ATOM 1419 C CA . LYS B 1 14 ? 34.432 5.643 19.366 1.00 16.72 14 LYS B CA 1
ATOM 1420 C C . LYS B 1 14 ? 35.512 5.031 20.265 1.00 16.91 14 LYS B C 1
ATOM 1421 O O . LYS B 1 14 ? 35.210 4.219 21.137 1.00 16.64 14 LYS B O 1
ATOM 1427 N N . ILE B 1 15 ? 36.760 5.422 20.044 1.00 17.48 15 ILE B N 1
ATOM 1428 C CA . ILE B 1 15 ? 37.888 4.923 20.826 1.00 19.90 15 ILE B CA 1
ATOM 1429 C C . ILE B 1 15 ? 38.301 5.836 21.981 1.00 21.26 15 ILE B C 1
ATOM 1430 O O . ILE B 1 15 ? 39.279 5.562 22.661 1.00 22.46 15 ILE B O 1
ATOM 1435 N N . ALA B 1 16 ? 37.583 6.929 22.194 1.00 23.25 16 ALA B N 1
ATOM 1436 C CA . ALA B 1 16 ? 37.915 7.857 23.277 1.00 25.16 16 ALA B CA 1
ATOM 1437 C C . ALA B 1 16 ? 36.745 8.791 23.520 1.00 26.71 16 ALA B C 1
ATOM 1438 O O . ALA B 1 16 ? 35.991 9.099 22.597 1.00 26.24 16 ALA B O 1
ATOM 1440 N N . SER B 1 17 ? 36.570 9.215 24.768 1.00 28.68 17 SER B N 1
ATOM 1441 C CA . SER B 1 17 ? 35.487 10.129 25.094 1.00 30.68 17 SER B CA 1
ATOM 1442 C C . SER B 1 17 ? 35.773 10.796 26.442 1.00 32.15 17 SER B C 1
ATOM 1443 O O . SER B 1 17 ? 36.807 10.546 27.052 1.00 33.24 17 SER B O 1
ATOM 1446 N N . SER B 1 18 ? 34.873 11.642 26.919 1.00 33.68 18 SER B N 1
ATOM 1447 C CA . SER B 1 18 ? 35.122 12.314 28.192 1.00 35.23 18 SER B CA 1
ATOM 1448 C C . SER B 1 18 ? 34.695 11.496 29.417 1.00 35.70 18 SER B C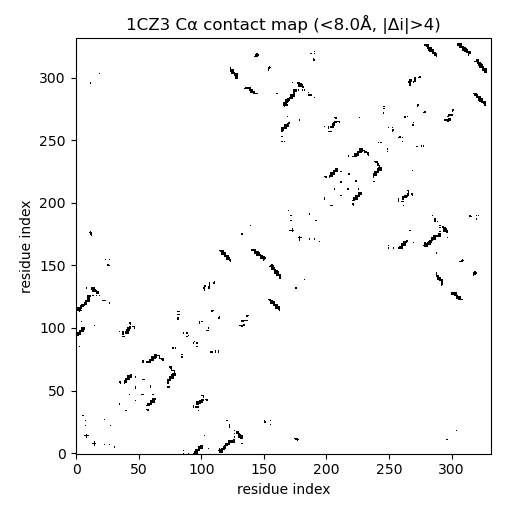 1
ATOM 1449 O O . SER B 1 18 ? 35.082 11.809 30.539 1.00 36.38 18 SER B O 1
ATOM 1452 N N . VAL B 1 19 ? 33.895 10.457 29.205 1.00 36.14 19 VAL B N 1
ATOM 1453 C CA . VAL B 1 19 ? 33.423 9.630 30.311 1.00 35.83 19 VAL B CA 1
ATOM 1454 C C . VAL B 1 19 ? 34.574 9.108 31.171 1.00 35.90 19 VAL B C 1
ATOM 1455 O O . VAL B 1 19 ? 35.665 8.817 30.674 1.00 36.22 19 VAL B O 1
ATOM 1459 N N . GLU B 1 20 ? 34.323 8.990 32.472 1.00 35.67 20 GLU B N 1
ATOM 1460 C CA . GLU B 1 20 ? 35.357 8.538 33.401 1.00 35.22 20 GLU B CA 1
ATOM 1461 C C . GLU B 1 20 ? 35.380 7.024 33.637 1.00 34.52 20 GLU B C 1
ATOM 1462 O O . GLU B 1 20 ? 34.336 6.386 33.808 1.00 34.73 20 GLU B O 1
ATOM 1468 N N . SER B 1 21 ? 36.582 6.462 33.644 1.00 33.38 21 SER B N 1
ATOM 1469 C CA . SER B 1 21 ? 36.751 5.040 33.873 1.00 32.50 21 SER B CA 1
ATOM 1470 C C . SER B 1 21 ? 35.825 4.148 33.049 1.00 30.92 21 SER B C 1
ATOM 1471 O O . SER B 1 21 ? 35.197 3.250 33.610 1.00 30.90 21 SER B O 1
ATOM 1474 N N . TRP B 1 22 ? 35.721 4.381 31.737 1.00 28.74 22 TRP B N 1
ATOM 1475 C CA . TRP B 1 22 ? 34.864 3.520 30.918 1.00 26.54 22 TRP B CA 1
ATOM 1476 C C . TRP B 1 22 ? 35.629 2.261 30.509 1.00 25.25 22 TRP B C 1
ATOM 1477 O O . TRP B 1 22 ? 35.037 1.278 30.085 1.00 24.91 22 TRP B O 1
ATOM 1488 N N . SER B 1 23 ? 36.948 2.312 30.624 1.00 23.57 23 SER B N 1
ATOM 1489 C CA . SER B 1 23 ? 37.786 1.174 30.299 1.00 23.56 23 SER B CA 1
ATOM 1490 C C . SER B 1 23 ? 37.753 0.244 31.507 1.00 22.07 23 SER B C 1
ATOM 1491 O O . SER B 1 23 ? 38.110 0.643 32.617 1.00 23.48 23 SER B O 1
ATOM 1494 N N . SER B 1 24 ? 37.323 -0.993 31.319 1.00 19.58 24 SER B N 1
ATOM 1495 C CA . SER B 1 24 ? 37.232 -1.914 32.452 1.00 16.90 24 SER B CA 1
ATOM 1496 C C . SER B 1 24 ? 38.557 -2.516 32.862 1.00 15.64 24 SER B C 1
ATOM 1497 O O . SER B 1 24 ? 39.504 -2.589 32.076 1.00 14.80 24 SER B O 1
ATOM 1500 N N . PHE B 1 25 ? 38.599 -2.981 34.105 1.00 14.84 25 PHE B N 1
ATOM 1501 C CA . PHE B 1 25 ? 39.797 -3.615 34.657 1.00 14.66 25 PHE B CA 1
ATOM 1502 C C . PHE B 1 25 ? 40.241 -4.807 33.790 1.00 13.44 25 PHE B C 1
ATOM 1503 O O . PHE B 1 25 ? 41.420 -4.948 33.463 1.00 13.05 25 PHE B O 1
ATOM 1511 N N . GLU B 1 26 ? 39.281 -5.655 33.416 1.00 13.34 26 GLU B N 1
ATOM 1512 C CA . GLU B 1 26 ? 39.564 -6.844 32.609 1.00 13.94 26 GLU B CA 1
ATOM 1513 C C . GLU B 1 26 ? 40.105 -6.488 31.221 1.00 13.79 26 GLU B C 1
ATOM 1514 O O . GLU B 1 26 ? 40.993 -7.139 30.703 1.00 14.14 26 GLU B O 1
ATOM 1520 N N . ASP B 1 27 ? 39.564 -5.439 30.625 1.00 14.66 27 ASP B N 1
ATOM 1521 C CA . ASP B 1 27 ? 40.006 -4.965 29.302 1.00 15.14 27 ASP B CA 1
ATOM 1522 C C . ASP B 1 27 ? 41.488 -4.573 29.406 1.00 15.17 27 ASP B C 1
ATOM 1523 O O . ASP B 1 27 ? 42.306 -4.989 28.579 1.00 15.03 27 ASP B O 1
ATOM 1528 N N . ARG B 1 28 ? 41.838 -3.794 30.436 1.00 15.71 28 ARG B N 1
ATOM 1529 C CA . ARG B 1 28 ? 43.219 -3.341 30.607 1.00 16.37 28 ARG B CA 1
ATOM 1530 C C . ARG B 1 28 ? 44.132 -4.519 30.868 1.00 15.48 28 ARG B C 1
ATOM 1531 O O . ARG B 1 28 ? 45.235 -4.585 30.335 1.00 15.59 28 ARG B O 1
ATOM 1539 N N . LYS B 1 29 ? 43.662 -5.465 31.665 1.00 15.53 29 LYS B N 1
ATOM 1540 C CA . LYS B 1 29 ? 44.471 -6.642 31.957 1.00 16.88 29 LYS B CA 1
ATOM 1541 C C . LYS B 1 29 ? 44.726 -7.389 30.645 1.00 16.54 29 LYS B C 1
ATOM 1542 O O . LYS B 1 29 ? 45.852 -7.734 30.325 1.00 15.51 29 LYS B O 1
ATOM 1548 N N . ASN B 1 30 ? 43.662 -7.612 29.883 1.00 17.16 30 ASN B N 1
ATOM 1549 C CA . ASN B 1 30 ? 43.759 -8.308 28.594 1.00 17.82 30 ASN B CA 1
ATOM 1550 C C . ASN B 1 30 ? 44.714 -7.593 27.629 1.00 18.17 30 ASN B C 1
ATOM 1551 O O . ASN B 1 30 ? 45.515 -8.233 26.962 1.00 18.13 30 ASN B O 1
ATOM 1556 N N . PHE B 1 31 ? 44.623 -6.265 27.572 1.00 18.63 31 PHE B N 1
ATOM 1557 C CA . PHE B 1 31 ? 45.465 -5.433 26.690 1.00 19.46 31 PHE B CA 1
ATOM 1558 C C . PHE B 1 31 ? 46.957 -5.592 27.014 1.00 20.36 31 PHE B C 1
ATOM 1559 O O . PHE B 1 31 ? 47.806 -5.729 26.123 1.00 19.14 31 PHE B O 1
ATOM 1567 N N . ARG B 1 32 ? 47.272 -5.556 28.303 1.00 22.19 32 ARG B N 1
ATOM 1568 C CA . ARG B 1 32 ? 48.650 -5.718 28.749 1.00 23.62 32 ARG B CA 1
ATOM 1569 C C . ARG B 1 32 ? 49.198 -7.082 28.313 1.00 23.61 32 ARG B C 1
ATOM 1570 O O . ARG B 1 32 ? 50.256 -7.157 27.694 1.00 23.46 32 ARG B O 1
ATOM 1578 N N . LYS B 1 33 ? 48.467 -8.155 28.606 1.00 24.31 33 LYS B N 1
ATOM 1579 C CA . LYS B 1 33 ? 48.934 -9.486 28.233 1.00 25.14 33 LYS B CA 1
ATOM 1580 C C . LYS B 1 33 ? 49.211 -9.583 26.741 1.00 24.59 33 LYS B C 1
ATOM 1581 O O . LYS B 1 33 ? 50.290 -10.021 26.320 1.00 24.41 33 LYS B O 1
ATOM 1587 N N . ILE B 1 34 ? 48.227 -9.179 25.941 1.00 23.97 34 ILE B N 1
ATOM 1588 C CA . ILE B 1 34 ? 48.371 -9.243 24.492 1.00 24.05 34 ILE B CA 1
ATOM 1589 C C . ILE B 1 34 ? 49.512 -8.389 23.950 1.00 23.10 34 ILE B C 1
ATOM 1590 O O . ILE B 1 34 ? 50.336 -8.897 23.199 1.00 23.68 34 ILE B O 1
ATOM 1595 N N . THR B 1 35 ? 49.580 -7.112 24.328 1.00 22.39 35 THR B N 1
ATOM 1596 C CA . THR B 1 35 ? 50.651 -6.244 23.824 1.00 21.63 35 THR B CA 1
ATOM 1597 C C . THR B 1 35 ? 52.039 -6.617 24.335 1.00 22.10 35 THR B C 1
ATOM 1598 O O . THR B 1 35 ? 53.021 -6.489 23.601 1.00 20.86 35 THR B O 1
ATOM 1602 N N . THR B 1 36 ? 52.139 -7.084 25.578 1.00 23.10 36 THR B N 1
ATOM 1603 C CA . THR B 1 36 ? 53.460 -7.474 26.077 1.00 24.99 36 THR B CA 1
ATOM 1604 C C . THR B 1 36 ? 53.889 -8.760 25.362 1.00 25.66 36 THR B C 1
ATOM 1605 O O . THR B 1 36 ? 55.067 -8.942 25.058 1.00 25.87 36 THR B O 1
ATOM 1609 N N . GLU B 1 37 ? 52.918 -9.624 25.064 1.00 26.51 37 GLU B N 1
ATOM 1610 C CA . GLU B 1 37 ? 53.154 -10.873 24.325 1.00 27.23 37 GLU B CA 1
ATOM 1611 C C . GLU B 1 37 ? 53.682 -10.518 22.921 1.00 26.21 37 GLU B C 1
ATOM 1612 O O . GLU B 1 37 ? 54.633 -11.122 22.434 1.00 25.41 37 GLU B O 1
ATOM 1618 N N . ILE B 1 38 ? 53.055 -9.533 22.272 1.00 24.90 38 ILE B N 1
ATOM 1619 C CA . ILE B 1 38 ? 53.479 -9.101 20.936 1.00 23.16 38 ILE B CA 1
ATOM 1620 C C . ILE B 1 38 ? 54.817 -8.386 21.048 1.00 22.44 38 ILE B C 1
ATOM 1621 O O . ILE B 1 38 ? 55.663 -8.477 20.162 1.00 21.84 38 ILE B O 1
ATOM 1626 N N . GLY B 1 39 ? 54.997 -7.666 22.149 1.00 22.43 39 GLY B N 1
ATOM 1627 C CA . GLY B 1 39 ? 56.268 -7.008 22.401 1.00 21.50 39 GLY B CA 1
ATOM 1628 C C . GLY B 1 39 ? 56.490 -5.586 21.938 1.00 21.39 39 GLY B C 1
ATOM 1629 O O . GLY B 1 39 ? 57.533 -4.992 22.242 1.00 20.95 39 GLY B O 1
ATOM 1630 N N . ASN B 1 40 ? 55.543 -5.031 21.194 1.00 20.87 40 ASN B N 1
ATOM 1631 C CA . ASN B 1 40 ? 55.703 -3.658 20.729 1.00 20.69 40 ASN B CA 1
ATOM 1632 C C . ASN B 1 40 ? 54.332 -3.029 20.574 1.00 20.36 40 ASN B C 1
ATOM 1633 O O . ASN B 1 40 ? 53.342 -3.744 20.479 1.00 20.63 40 ASN B O 1
ATOM 1638 N N . VAL B 1 41 ? 54.272 -1.700 20.595 1.00 20.04 41 VAL B N 1
ATOM 1639 C CA . VAL B 1 41 ? 53.014 -0.993 20.382 1.00 20.37 41 VAL B CA 1
ATOM 1640 C C . VAL B 1 41 ? 53.309 0.196 19.472 1.00 21.15 41 VAL B C 1
ATOM 1641 O O . VAL B 1 41 ? 54.337 0.846 19.619 1.00 21.53 41 VAL B O 1
ATOM 1645 N N . VAL B 1 42 ? 52.423 0.449 18.514 1.00 21.44 42 VAL B N 1
ATOM 1646 C CA . VAL B 1 42 ? 52.570 1.546 17.564 1.00 22.35 42 VAL B CA 1
ATOM 1647 C C . VAL B 1 42 ? 51.387 2.469 17.811 1.00 22.99 42 VAL B C 1
ATOM 1648 O O . VAL B 1 42 ? 50.228 2.041 17.780 1.00 21.65 42 VAL B O 1
ATOM 1652 N N . MET B 1 43 ? 51.680 3.733 18.083 1.00 23.72 43 MET B N 1
ATOM 1653 C CA . MET B 1 43 ? 50.614 4.683 18.359 1.00 25.22 43 MET B CA 1
ATOM 1654 C C . MET B 1 43 ? 50.909 6.052 17.759 1.00 25.55 43 MET B C 1
ATOM 1655 O O . MET B 1 43 ? 52.031 6.318 17.362 1.00 25.05 43 MET B O 1
ATOM 1660 N N . GLY B 1 44 ? 49.896 6.914 17.720 1.00 27.26 44 GLY B N 1
ATOM 1661 C CA . GLY B 1 44 ? 50.080 8.251 17.185 1.00 29.39 44 GLY B CA 1
ATOM 1662 C C . GLY B 1 44 ? 50.490 9.202 18.287 1.00 30.84 44 GLY B C 1
ATOM 1663 O O . GLY B 1 44 ? 50.412 8.865 19.469 1.00 30.55 44 GLY B O 1
ATOM 1664 N N . ARG B 1 45 ? 50.915 10.401 17.911 1.00 33.27 45 ARG B N 1
ATOM 1665 C CA . ARG B 1 45 ? 51.339 11.392 18.890 1.00 35.12 45 ARG B CA 1
ATOM 1666 C C . ARG B 1 45 ? 50.195 11.761 19.827 1.00 35.14 45 ARG B C 1
ATOM 1667 O O . ARG B 1 45 ? 50.405 12.032 21.005 1.00 34.89 45 ARG B O 1
ATOM 1675 N N . ILE B 1 46 ? 48.977 11.765 19.307 1.00 35.70 46 ILE B N 1
ATOM 1676 C CA . ILE B 1 46 ? 47.826 12.089 20.133 1.00 36.10 46 ILE B CA 1
ATOM 1677 C C . ILE B 1 46 ? 47.666 11.038 21.210 1.00 35.85 46 ILE B C 1
ATOM 1678 O O . ILE B 1 46 ? 47.539 11.359 22.386 1.00 36.04 46 ILE B O 1
ATOM 1683 N N . THR B 1 47 ? 47.672 9.776 20.800 1.00 36.14 47 THR B N 1
ATOM 1684 C CA . THR B 1 47 ? 47.528 8.668 21.738 1.00 36.22 47 THR B CA 1
ATOM 1685 C C . THR B 1 47 ? 48.656 8.626 22.775 1.00 36.82 47 THR B C 1
ATOM 1686 O O . THR B 1 47 ? 48.416 8.325 23.951 1.00 36.62 47 THR B O 1
ATOM 1690 N N . PHE B 1 48 ? 49.874 8.941 22.341 1.00 37.20 48 PHE B N 1
ATOM 1691 C CA . PHE B 1 48 ? 51.028 8.938 23.224 1.00 38.90 48 PHE B CA 1
ATOM 1692 C C . PHE B 1 48 ? 50.992 10.029 24.313 1.00 40.59 48 PHE B C 1
ATOM 1693 O O . PHE B 1 48 ? 51.529 9.833 25.407 1.00 40.91 48 PHE B O 1
ATOM 1701 N N . GLU B 1 49 ? 50.386 11.179 24.025 1.00 42.23 49 GLU B N 1
ATOM 1702 C CA . GLU B 1 49 ? 50.296 12.230 25.038 1.00 44.24 49 GLU B CA 1
ATOM 1703 C C . GLU B 1 49 ? 49.209 11.822 26.025 1.00 44.71 49 GLU B C 1
ATOM 1704 O O . GLU B 1 49 ? 49.272 12.132 27.201 1.00 45.58 49 GLU B O 1
ATOM 1710 N N . GLU B 1 50 ? 48.215 11.108 25.517 1.00 45.75 50 GLU B N 1
ATOM 1711 C CA . GLU B 1 50 ? 47.085 10.623 26.299 1.00 46.29 50 GLU B CA 1
ATOM 1712 C C . GLU B 1 50 ? 47.574 9.675 27.390 1.00 46.30 50 GLU B C 1
ATOM 1713 O O . GLU B 1 50 ? 47.219 9.824 28.554 1.00 46.40 50 GLU B O 1
ATOM 1719 N N . ILE B 1 51 ? 48.397 8.706 26.998 1.00 46.20 51 ILE B N 1
ATOM 1720 C CA . ILE B 1 51 ? 48.941 7.714 27.919 1.00 45.71 51 ILE B CA 1
ATOM 1721 C C . ILE B 1 51 ? 49.979 8.306 28.859 1.00 45.63 51 ILE B C 1
ATOM 1722 O O . ILE B 1 51 ? 50.098 7.882 30.007 1.00 45.68 51 ILE B O 1
ATOM 1727 N N . GLY B 1 52 ? 50.730 9.287 28.375 1.00 45.25 52 GLY B N 1
ATOM 1728 C CA . GLY B 1 52 ? 51.721 9.930 29.220 1.00 45.13 52 GLY B CA 1
ATOM 1729 C C . GLY B 1 52 ? 53.115 9.331 29.216 1.00 44.85 52 GLY B C 1
ATOM 1730 O O . GLY B 1 52 ? 54.078 9.982 28.821 1.00 45.40 52 GLY B O 1
ATOM 1731 N N . ARG B 1 53 ? 53.235 8.091 29.662 1.00 44.37 53 ARG B N 1
ATOM 1732 C CA . ARG B 1 53 ? 54.533 7.440 29.707 1.00 43.53 53 ARG B CA 1
ATOM 1733 C C . ARG B 1 53 ? 54.575 6.168 28.874 1.00 41.95 53 ARG B C 1
ATOM 1734 O O . ARG B 1 53 ? 53.562 5.516 28.663 1.00 42.16 53 ARG B O 1
ATOM 1742 N N . PRO B 1 54 ? 55.762 5.808 28.384 1.00 40.44 54 PRO B N 1
ATOM 1743 C CA . PRO B 1 54 ? 55.941 4.604 27.572 1.00 38.75 54 PRO B CA 1
ATOM 1744 C C . PRO B 1 54 ? 55.324 3.414 28.289 1.00 37.31 54 PRO B C 1
ATOM 1745 O O . PRO B 1 54 ? 55.332 3.362 29.510 1.00 37.27 54 PRO B O 1
ATOM 1749 N N . LEU B 1 55 ? 54.777 2.463 27.542 1.00 35.50 55 LEU B N 1
ATOM 1750 C CA . LEU B 1 55 ? 54.200 1.288 28.177 1.00 33.46 55 LEU B CA 1
ATOM 1751 C C . LEU B 1 55 ? 55.351 0.335 28.495 1.00 32.36 55 LEU B C 1
ATOM 1752 O O . LEU B 1 55 ? 56.123 -0.039 27.615 1.00 31.60 55 LEU B O 1
ATOM 1757 N N . PRO B 1 56 ? 55.495 -0.050 29.773 1.00 31.96 56 PRO B N 1
ATOM 1758 C CA . PRO B 1 56 ? 56.576 -0.956 30.181 1.00 31.43 56 PRO B CA 1
ATOM 1759 C C . PRO B 1 56 ? 56.611 -2.335 29.534 1.00 31.27 56 PRO B C 1
ATOM 1760 O O . PRO B 1 56 ? 55.582 -2.894 29.174 1.00 31.02 56 PRO B O 1
ATOM 1764 N N . GLU B 1 57 ? 57.825 -2.857 29.384 1.00 31.37 57 GLU B N 1
ATOM 1765 C CA . GLU B 1 57 ? 58.073 -4.171 28.811 1.00 31.44 57 GLU B CA 1
ATOM 1766 C C . GLU B 1 57 ? 57.696 -4.301 27.343 1.00 30.49 57 GLU B C 1
ATOM 1767 O O . GLU B 1 57 ? 57.521 -5.413 26.843 1.00 31.05 57 GLU B O 1
ATOM 1773 N N . ARG B 1 58 ? 57.564 -3.171 26.655 1.00 28.43 58 ARG B N 1
ATOM 1774 C CA . ARG B 1 58 ? 57.224 -3.179 25.252 1.00 26.20 58 ARG B CA 1
ATOM 1775 C C . ARG B 1 58 ? 57.993 -2.080 24.565 1.00 26.07 58 ARG B C 1
ATOM 1776 O O . ARG B 1 58 ? 58.346 -1.079 25.183 1.00 26.05 58 ARG B O 1
ATOM 1784 N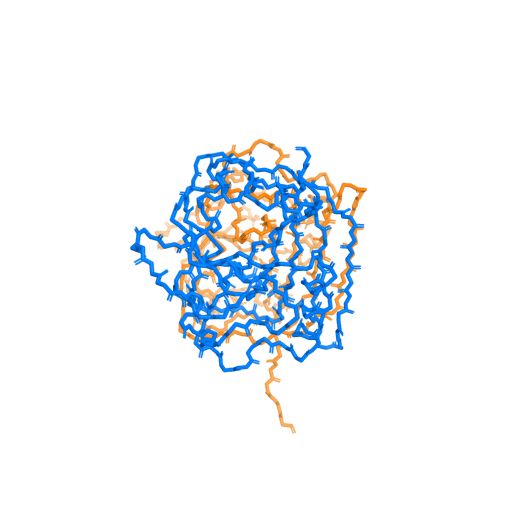 N . LEU B 1 59 ? 58.274 -2.275 23.284 1.00 25.48 59 LEU B N 1
ATOM 1785 C CA . LEU B 1 59 ? 58.969 -1.271 22.512 1.00 25.08 59 LEU B CA 1
ATOM 1786 C C . LEU B 1 59 ? 57.846 -0.343 22.033 1.00 25.46 59 LEU B C 1
ATOM 1787 O O . LEU B 1 59 ? 56.947 -0.787 21.314 1.00 23.75 59 LEU B O 1
ATOM 1792 N N . ASN B 1 60 ? 57.883 0.921 22.459 1.00 24.81 60 ASN B N 1
ATOM 1793 C CA . ASN B 1 60 ? 56.866 1.884 22.062 1.00 25.18 60 ASN B CA 1
ATOM 1794 C C . ASN B 1 60 ? 57.340 2.688 20.862 1.00 25.80 60 ASN B C 1
ATOM 1795 O O . ASN B 1 60 ? 58.364 3.368 20.922 1.00 25.68 60 ASN B O 1
ATOM 1800 N N . VAL B 1 61 ? 56.598 2.610 19.765 1.00 27.18 61 VAL B N 1
ATOM 1801 C CA . VAL B 1 61 ? 56.954 3.354 18.563 1.00 28.06 61 VAL B CA 1
ATOM 1802 C C . VAL B 1 61 ? 55.904 4.444 18.350 1.00 29.23 61 VAL B C 1
ATOM 1803 O O . VAL B 1 61 ? 54.723 4.142 18.166 1.00 29.97 61 VAL B O 1
ATOM 1807 N N . VAL B 1 62 ? 56.335 5.703 18.403 1.00 29.89 62 VAL B N 1
ATOM 1808 C CA . VAL B 1 62 ? 55.440 6.836 18.217 1.00 31.17 62 VAL B CA 1
ATOM 1809 C C . VAL B 1 62 ? 55.639 7.440 16.823 1.00 32.63 62 VAL B C 1
ATOM 1810 O O . VAL B 1 62 ? 56.712 7.954 16.499 1.00 32.18 62 VAL B O 1
ATOM 1814 N N . LEU B 1 63 ? 54.601 7.365 15.996 1.00 34.18 63 LEU B N 1
ATOM 1815 C CA . LEU B 1 63 ? 54.690 7.891 14.639 1.00 36.28 63 LEU B CA 1
ATOM 1816 C C . LEU B 1 63 ? 54.519 9.389 14.650 1.00 37.39 63 LEU B C 1
ATOM 1817 O O . LEU B 1 63 ? 53.604 9.905 15.273 1.00 37.26 63 LEU B O 1
ATOM 1822 N N . THR B 1 64 ? 55.404 10.089 13.956 1.00 39.13 64 THR B N 1
ATOM 1823 C CA . THR B 1 64 ? 55.308 11.534 13.914 1.00 41.43 64 THR B CA 1
ATOM 1824 C C . THR B 1 64 ? 56.130 12.079 12.741 1.00 42.70 64 THR B C 1
ATOM 1825 O O . THR B 1 64 ? 56.983 11.380 12.188 1.00 42.52 64 THR B O 1
ATOM 1829 N N . ARG B 1 65 ? 55.838 13.310 12.334 1.00 44.50 65 ARG B N 1
ATOM 1830 C CA . ARG B 1 65 ? 56.545 13.931 11.220 1.00 46.35 65 ARG B CA 1
ATOM 1831 C C . ARG B 1 65 ? 57.813 14.650 11.651 1.00 47.21 65 ARG B C 1
ATOM 1832 O O . ARG B 1 65 ? 58.853 14.515 11.003 1.00 47.52 65 ARG B O 1
ATOM 1840 N N . ARG B 1 66 ? 57.727 15.419 12.736 1.00 48.43 66 ARG B N 1
ATOM 1841 C CA . ARG B 1 66 ? 58.886 16.147 13.255 1.00 49.73 66 ARG B CA 1
ATOM 1842 C C . ARG B 1 66 ? 59.907 15.175 13.860 1.00 50.44 66 ARG B C 1
ATOM 1843 O O . ARG B 1 66 ? 59.557 14.360 14.716 1.00 49.96 66 ARG B O 1
ATOM 1851 N N . PRO B 1 67 ? 61.180 15.248 13.425 1.00 51.25 67 PRO B N 1
ATOM 1852 C CA . PRO B 1 67 ? 62.190 14.344 13.984 1.00 52.03 67 PRO B CA 1
ATOM 1853 C C . PRO B 1 67 ? 62.362 14.640 15.474 1.00 52.51 67 PRO B C 1
ATOM 1854 O O . PRO B 1 67 ? 62.853 15.697 15.858 1.00 52.87 67 PRO B O 1
ATOM 1858 N N . LYS B 1 68 ? 61.922 13.699 16.301 1.00 53.17 68 LYS B N 1
ATOM 1859 C CA . LYS B 1 68 ? 61.978 13.820 17.749 1.00 53.30 68 LYS B CA 1
ATOM 1860 C C . LYS B 1 68 ? 62.826 12.660 18.246 1.00 53.49 68 LYS B C 1
ATOM 1861 O O . LYS B 1 68 ? 63.105 11.726 17.494 1.00 53.59 68 LYS B O 1
ATOM 1867 N N . THR B 1 69 ? 63.253 12.720 19.501 1.00 53.82 69 THR B N 1
ATOM 1868 C CA . THR B 1 69 ? 64.073 11.652 20.068 1.00 53.96 69 THR B CA 1
ATOM 1869 C C . THR B 1 69 ? 63.774 11.492 21.547 1.00 53.71 69 THR B C 1
ATOM 1870 O O . THR B 1 69 ? 63.144 12.360 22.164 1.00 53.85 69 THR B O 1
ATOM 1874 N N . SER B 1 70 ? 64.202 10.370 22.111 1.00 52.99 70 SER B N 1
ATOM 1875 C CA . SER B 1 70 ? 63.978 10.116 23.523 1.00 52.71 70 SER B CA 1
ATOM 1876 C C . SER B 1 70 ? 65.183 9.441 24.144 1.00 52.19 70 SER B C 1
ATOM 1877 O O . SER B 1 70 ? 65.910 8.701 23.480 1.00 52.12 70 SER B O 1
ATOM 1880 N N . ASN B 1 71 ? 65.403 9.713 25.421 1.00 51.51 71 ASN B N 1
ATOM 1881 C CA . ASN B 1 71 ? 66.514 9.103 26.109 1.00 50.99 71 ASN B CA 1
ATOM 1882 C C . ASN B 1 71 ? 65.980 7.933 26.907 1.00 49.98 71 ASN B C 1
ATOM 1883 O O . ASN B 1 71 ? 66.133 7.849 28.130 1.00 50.31 71 ASN B O 1
ATOM 1888 N N . ASN B 1 72 ? 65.317 7.044 26.177 1.00 48.19 72 ASN B N 1
ATOM 1889 C CA . ASN B 1 72 ? 64.746 5.825 26.721 1.00 46.43 72 ASN B CA 1
ATOM 1890 C C . ASN B 1 72 ? 64.751 4.853 25.557 1.00 45.46 72 ASN B C 1
ATOM 1891 O O . ASN B 1 72 ? 64.073 5.062 24.554 1.00 45.56 72 ASN B O 1
ATOM 1896 N N . PRO B 1 73 ? 65.537 3.781 25.670 1.00 44.41 73 PRO B N 1
ATOM 1897 C CA . PRO B 1 73 ? 65.661 2.753 24.633 1.00 43.50 73 PRO B CA 1
ATOM 1898 C C . PRO B 1 73 ? 64.339 2.088 24.242 1.00 42.06 73 PRO B C 1
ATOM 1899 O O . PRO B 1 73 ? 64.213 1.547 23.142 1.00 42.06 73 PRO B O 1
ATOM 1903 N N . SER B 1 74 ? 63.366 2.127 25.144 1.00 40.21 74 SER B N 1
ATOM 1904 C CA . SER B 1 74 ? 62.076 1.497 24.889 1.00 39.38 74 SER B CA 1
ATOM 1905 C C . SER B 1 74 ? 61.077 2.436 24.229 1.00 37.93 74 SER B C 1
ATOM 1906 O O . SER B 1 74 ? 59.921 2.085 24.017 1.00 37.47 74 SER B O 1
ATOM 1909 N N . LEU B 1 75 ? 61.527 3.643 23.929 1.00 36.50 75 LEU B N 1
ATOM 1910 C CA . LEU B 1 75 ? 60.683 4.630 23.282 1.00 35.54 75 LEU B CA 1
ATOM 1911 C C . LEU B 1 75 ? 61.378 5.074 21.999 1.00 34.65 75 LEU B C 1
ATOM 1912 O O . LEU B 1 75 ? 62.580 5.323 21.992 1.00 34.95 75 LEU B O 1
ATOM 1917 N N . VAL B 1 76 ? 60.626 5.138 20.911 1.00 33.37 76 VAL B N 1
ATOM 1918 C CA . VAL B 1 76 ? 61.176 5.557 19.629 1.00 32.40 76 VAL B CA 1
ATOM 1919 C C . VAL B 1 76 ? 60.198 6.473 18.916 1.00 32.07 76 VAL B C 1
ATOM 1920 O O . VAL B 1 76 ? 59.008 6.173 18.844 1.00 31.69 76 VAL B O 1
ATOM 1924 N N . PHE B 1 77 ? 60.682 7.604 18.419 1.00 31.58 77 PHE B N 1
ATOM 1925 C CA . PHE B 1 77 ? 59.808 8.488 17.664 1.00 31.62 77 PHE B CA 1
ATOM 1926 C C . PHE B 1 77 ? 60.240 8.190 16.240 1.00 32.35 77 PHE B C 1
ATOM 1927 O O . PHE B 1 77 ? 61.404 8.347 15.879 1.00 32.12 77 PHE B O 1
ATOM 1935 N N . PHE B 1 78 ? 59.296 7.698 15.448 1.00 32.83 78 PHE B N 1
ATOM 1936 C CA . PHE B 1 78 ? 59.583 7.299 14.088 1.00 33.22 78 PHE B CA 1
ATOM 1937 C C . PHE B 1 78 ? 58.858 8.133 13.051 1.00 33.42 78 PHE B C 1
ATOM 1938 O O . PHE B 1 78 ? 57.631 8.223 13.059 1.00 33.88 78 PHE B O 1
ATOM 1946 N N . ASN B 1 79 ? 59.642 8.753 12.171 1.00 33.84 79 ASN B N 1
ATOM 1947 C CA . ASN B 1 79 ? 59.124 9.596 11.093 1.00 33.78 79 ASN B CA 1
ATOM 1948 C C . ASN B 1 79 ? 59.096 8.682 9.889 1.00 33.87 79 ASN B C 1
ATOM 1949 O O . ASN B 1 79 ? 60.145 8.349 9.336 1.00 34.56 79 ASN B O 1
ATOM 1954 N N . GLY B 1 80 ? 57.909 8.245 9.498 1.00 33.39 80 GLY B N 1
ATOM 1955 C CA . GLY B 1 80 ? 57.826 7.357 8.363 1.00 32.59 80 GLY B CA 1
ATOM 1956 C C . GLY B 1 80 ? 56.427 6.843 8.136 1.00 32.25 80 GLY B C 1
ATOM 1957 O O . GLY B 1 80 ? 55.539 6.995 8.965 1.00 32.62 80 GLY B O 1
ATOM 1958 N N . SER B 1 81 ? 56.232 6.218 6.992 1.00 32.01 81 SER B N 1
ATOM 1959 C CA . SER B 1 81 ? 54.934 5.675 6.655 1.00 31.84 81 SER B CA 1
ATOM 1960 C C . SER B 1 81 ? 54.669 4.381 7.428 1.00 31.10 81 SER B C 1
ATOM 1961 O O . SER B 1 81 ? 55.562 3.836 8.076 1.00 30.55 81 SER B O 1
ATOM 1964 N N . PRO B 1 82 ? 53.423 3.886 7.366 1.00 30.58 82 PRO B N 1
ATOM 1965 C CA . PRO B 1 82 ? 53.021 2.653 8.038 1.00 29.69 82 PRO B CA 1
ATOM 1966 C C . PRO B 1 82 ? 53.860 1.503 7.516 1.00 29.55 82 PRO B C 1
ATOM 1967 O O . PRO B 1 82 ? 54.253 0.603 8.265 1.00 29.12 82 PRO B O 1
ATOM 1971 N N . ALA B 1 83 ? 54.133 1.538 6.216 1.00 29.10 83 ALA B N 1
ATOM 1972 C CA . ALA B 1 83 ? 54.913 0.486 5.589 1.00 28.93 83 ALA B CA 1
ATOM 1973 C C . ALA B 1 83 ? 56.324 0.461 6.145 1.00 28.80 83 ALA B C 1
ATOM 1974 O O . ALA B 1 83 ? 56.918 -0.610 6.296 1.00 27.66 83 ALA B O 1
ATOM 1976 N N . ASP B 1 84 ? 56.850 1.648 6.438 1.00 28.63 84 ASP B N 1
ATOM 1977 C CA . ASP B 1 84 ? 58.195 1.787 6.962 1.00 29.04 84 ASP B CA 1
ATOM 1978 C C . ASP B 1 84 ? 58.344 1.353 8.418 1.00 28.64 84 ASP B C 1
ATOM 1979 O O . ASP B 1 84 ? 59.373 0.780 8.791 1.00 28.36 84 ASP B O 1
ATOM 1984 N N . VAL B 1 85 ? 57.325 1.609 9.232 1.00 28.04 85 VAL B N 1
ATOM 1985 C CA . VAL B 1 85 ? 57.383 1.221 10.639 1.00 28.08 85 VAL B CA 1
ATOM 1986 C C . VAL B 1 85 ? 57.370 -0.302 10.737 1.00 27.36 85 VAL B C 1
ATOM 1987 O O . VAL B 1 85 ? 58.147 -0.891 11.484 1.00 27.52 85 VAL B O 1
ATOM 1991 N N . VAL B 1 86 ? 56.503 -0.943 9.966 1.00 26.37 86 VAL B N 1
ATOM 1992 C CA . VAL B 1 86 ? 56.429 -2.394 9.999 1.00 25.82 86 VAL B CA 1
ATOM 1993 C C . VAL B 1 86 ? 57.798 -2.980 9.684 1.00 26.17 86 VAL B C 1
ATOM 1994 O O . VAL B 1 86 ? 58.263 -3.892 10.347 1.00 25.52 86 VAL B O 1
ATOM 1998 N N . LYS B 1 87 ? 58.432 -2.437 8.654 1.00 27.46 87 LYS B N 1
ATOM 1999 C CA . LYS B 1 87 ? 59.744 -2.888 8.216 1.00 28.69 87 LYS B CA 1
ATOM 2000 C C . LYS B 1 87 ? 60.797 -2.624 9.297 1.00 28.45 87 LYS B C 1
ATOM 2001 O O . LYS B 1 87 ? 61.691 -3.433 9.516 1.00 29.06 87 LYS B O 1
ATOM 2007 N N . PHE B 1 88 ? 60.671 -1.499 9.984 1.00 27.90 88 PHE B N 1
ATOM 2008 C CA . PHE B 1 88 ? 61.597 -1.151 11.043 1.00 27.42 88 PHE B CA 1
ATOM 2009 C C . PHE B 1 88 ? 61.454 -2.154 12.176 1.00 27.54 88 PHE B C 1
ATOM 2010 O O . PHE B 1 88 ? 62.435 -2.544 12.815 1.00 27.45 88 PHE B O 1
ATOM 2018 N N . LEU B 1 89 ? 60.220 -2.571 12.424 1.00 27.17 89 LEU B N 1
ATOM 2019 C CA . LEU B 1 89 ? 59.958 -3.521 13.481 1.00 27.21 89 LEU B CA 1
ATOM 2020 C C . LEU B 1 89 ? 60.427 -4.937 13.130 1.00 28.19 89 LEU B C 1
ATOM 2021 O O . LEU B 1 89 ? 60.904 -5.670 14.008 1.00 27.98 89 LEU B O 1
ATOM 2026 N N . GLU B 1 90 ? 60.309 -5.332 11.864 1.00 28.55 90 GLU B N 1
ATOM 2027 C CA . GLU B 1 90 ? 60.786 -6.661 11.485 1.00 29.68 90 GLU B CA 1
ATOM 2028 C C . GLU B 1 90 ? 62.315 -6.707 11.594 1.00 29.47 90 GLU B C 1
ATOM 2029 O O . GLU B 1 90 ? 62.901 -7.772 11.745 1.00 29.72 90 GLU B O 1
ATOM 2035 N N . GLY B 1 91 ? 62.950 -5.540 11.520 1.00 29.27 91 GLY B N 1
ATOM 2036 C CA . GLY B 1 91 ? 64.390 -5.468 11.639 1.00 29.00 91 GLY B CA 1
ATOM 2037 C C . GLY B 1 91 ? 64.801 -5.593 13.092 1.00 29.51 91 GLY B C 1
ATOM 2038 O O . GLY B 1 91 ? 65.985 -5.689 13.399 1.00 29.71 91 GLY B O 1
ATOM 2039 N N . LYS B 1 92 ? 63.821 -5.576 13.992 1.00 29.54 92 LYS B N 1
ATOM 2040 C CA . LYS B 1 92 ? 64.078 -5.723 15.412 1.00 29.45 92 LYS B CA 1
ATOM 2041 C C . LYS B 1 92 ? 63.691 -7.142 15.800 1.00 29.49 92 LYS B C 1
ATOM 2042 O O . LYS B 1 92 ? 63.775 -7.514 16.960 1.00 30.20 92 LYS B O 1
ATOM 2048 N N . GLY B 1 93 ? 63.234 -7.926 14.832 1.00 29.27 93 GLY B N 1
ATOM 2049 C CA . GLY B 1 93 ? 62.865 -9.301 15.129 1.00 29.14 93 GLY B CA 1
ATOM 2050 C C . GLY B 1 93 ? 61.402 -9.558 15.465 1.00 29.13 93 GLY B C 1
ATOM 2051 O O . GLY B 1 93 ? 61.024 -10.680 15.828 1.00 28.81 93 GLY B O 1
ATOM 2052 N N . TYR B 1 94 ? 60.566 -8.533 15.363 1.00 28.25 94 TYR B N 1
ATOM 2053 C CA . TYR B 1 94 ? 59.156 -8.722 15.650 1.00 27.92 94 TYR B CA 1
ATOM 2054 C C . TYR B 1 94 ? 58.486 -9.286 14.410 1.00 27.86 94 TYR B C 1
ATOM 2055 O O . TYR B 1 94 ? 58.803 -8.901 13.288 1.00 27.64 94 TYR B O 1
ATOM 2064 N N . GLU B 1 95 ? 57.582 -10.234 14.608 1.00 28.20 95 GLU B N 1
ATOM 2065 C CA . GLU B 1 95 ? 56.884 -10.822 13.475 1.00 28.79 95 GLU B CA 1
ATOM 2066 C C . GLU B 1 95 ? 55.453 -10.327 13.515 1.00 28.27 95 GLU B C 1
ATOM 2067 O O . GLU B 1 95 ? 54.700 -10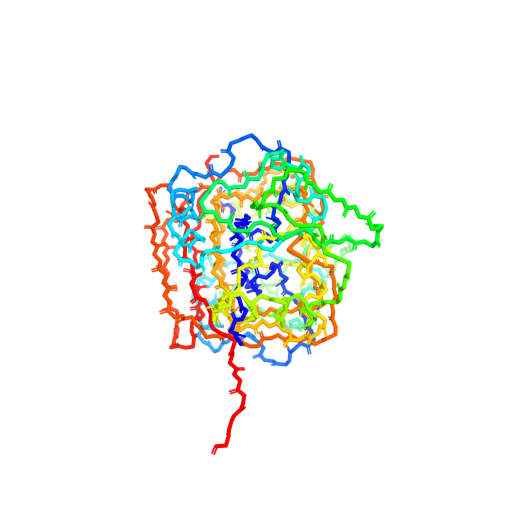.514 12.565 1.00 28.85 95 GLU B O 1
ATOM 2073 N N . ARG B 1 96 ? 55.102 -9.687 14.626 1.00 27.66 96 ARG B N 1
ATOM 2074 C CA . ARG B 1 96 ? 53.781 -9.120 14.818 1.00 26.79 96 ARG B CA 1
ATOM 2075 C C . ARG B 1 96 ? 53.932 -7.700 15.319 1.00 25.68 96 ARG B C 1
ATOM 2076 O O . ARG B 1 96 ? 54.836 -7.393 16.080 1.00 25.29 96 ARG B O 1
ATOM 2084 N N . VAL B 1 97 ? 53.045 -6.832 14.856 1.00 24.62 97 VAL B N 1
ATOM 2085 C CA . VAL B 1 97 ? 53.058 -5.430 15.219 1.00 23.51 97 VAL B CA 1
ATOM 2086 C C . VAL B 1 97 ? 51.688 -5.106 15.770 1.00 22.92 97 VAL B C 1
ATOM 2087 O O . VAL B 1 97 ? 50.670 -5.501 15.189 1.00 22.34 97 VAL B O 1
ATOM 2091 N N . ALA B 1 98 ? 51.655 -4.397 16.889 1.00 21.43 98 ALA B N 1
ATOM 2092 C CA . ALA B 1 98 ? 50.380 -4.024 17.474 1.00 20.37 98 ALA B CA 1
ATOM 2093 C C . ALA B 1 98 ? 50.207 -2.518 17.333 1.00 19.53 98 ALA B C 1
ATOM 2094 O O . ALA B 1 98 ? 51.008 -1.745 17.842 1.00 19.70 98 ALA B O 1
ATOM 2096 N N . VAL B 1 99 ? 49.163 -2.115 16.626 1.00 18.33 99 VAL B N 1
ATOM 2097 C CA . VAL B 1 99 ? 48.849 -0.703 16.429 1.00 17.51 99 VAL B CA 1
ATOM 2098 C C . VAL B 1 99 ? 47.713 -0.491 17.407 1.00 17.13 99 VAL B C 1
ATOM 2099 O O . VAL B 1 99 ? 46.656 -1.117 17.312 1.00 16.69 99 VAL B O 1
ATOM 2103 N N . ILE B 1 100 ? 47.930 0.394 18.365 1.00 17.17 100 ILE B N 1
ATOM 2104 C CA . ILE B 1 100 ? 46.955 0.579 19.406 1.00 17.43 100 ILE B CA 1
ATOM 2105 C C . ILE B 1 100 ? 46.219 1.875 19.379 1.00 19.02 100 ILE B C 1
ATOM 2106 O O . ILE B 1 100 ? 45.302 2.106 20.176 1.00 18.75 100 ILE B O 1
ATOM 2111 N N . GLY B 1 101 ? 46.587 2.768 18.494 1.00 20.07 101 GLY B N 1
ATOM 2112 C CA . GLY B 1 101 ? 45.790 3.945 18.581 1.00 21.89 101 GLY B CA 1
ATOM 2113 C C . GLY B 1 101 ? 46.129 5.232 17.932 1.00 22.76 101 GLY B C 1
ATOM 2114 O O . GLY B 1 101 ? 47.264 5.576 17.592 1.00 22.46 101 GLY B O 1
ATOM 2115 N N . GLY B 1 102 ? 45.026 5.953 17.850 1.00 23.83 102 GLY B N 1
ATOM 2116 C CA . GLY B 1 102 ? 44.978 7.236 17.256 1.00 23.61 102 GLY B CA 1
ATOM 2117 C C . GLY B 1 102 ? 44.072 7.078 16.077 1.00 22.88 102 GLY B C 1
ATOM 2118 O O . GLY B 1 102 ? 44.230 6.147 15.273 1.00 22.59 102 GLY B O 1
ATOM 2119 N N . LYS B 1 103 ? 43.096 7.976 16.002 1.00 23.39 103 LYS B N 1
ATOM 2120 C CA . LYS B 1 103 ? 42.185 8.007 14.883 1.00 23.13 103 LYS B CA 1
ATOM 2121 C C . LYS B 1 103 ? 43.089 8.204 13.679 1.00 22.86 103 LYS B C 1
ATOM 2122 O O . LYS B 1 103 ? 42.876 7.612 12.627 1.00 23.15 103 LYS B O 1
ATOM 2128 N N . THR B 1 104 ? 44.125 9.017 13.848 1.00 22.78 104 THR B N 1
ATOM 2129 C CA . THR B 1 104 ? 45.046 9.274 12.741 1.00 23.60 104 THR B CA 1
ATOM 2130 C C . THR B 1 104 ? 45.849 8.059 12.258 1.00 22.88 104 THR B C 1
ATOM 2131 O O . THR B 1 104 ? 45.869 7.749 11.072 1.00 23.07 104 THR B O 1
ATOM 2135 N N . VAL B 1 105 ? 46.535 7.393 13.177 1.00 22.80 105 VAL B N 1
ATOM 2136 C CA . VAL B 1 105 ? 47.345 6.236 12.808 1.00 22.01 105 VAL B CA 1
ATOM 2137 C C . VAL B 1 105 ? 46.478 5.098 12.282 1.00 21.04 105 VAL B C 1
ATOM 2138 O O . VAL B 1 105 ? 46.839 4.436 11.323 1.00 22.43 105 VAL B O 1
ATOM 2142 N N . PHE B 1 106 ? 45.337 4.863 12.911 1.00 21.01 106 PHE B N 1
ATOM 2143 C CA . PHE B 1 106 ? 44.438 3.816 12.423 1.00 20.46 106 PHE B CA 1
ATOM 2144 C C . PHE B 1 106 ? 44.044 4.141 10.982 1.00 20.37 106 PHE B C 1
ATOM 2145 O O . PHE B 1 106 ? 44.075 3.269 10.110 1.00 19.38 106 PHE B O 1
ATOM 2153 N N . THR B 1 107 ? 43.688 5.406 10.743 1.00 21.08 107 THR B N 1
ATOM 2154 C CA . THR B 1 107 ? 43.296 5.848 9.408 1.00 22.40 107 THR B CA 1
ATOM 2155 C C . THR B 1 107 ? 44.441 5.602 8.447 1.00 23.15 107 THR B C 1
ATOM 2156 O O . THR B 1 107 ? 44.240 5.037 7.380 1.00 23.51 107 THR B O 1
ATOM 2160 N N . GLU B 1 108 ? 45.647 6.005 8.827 1.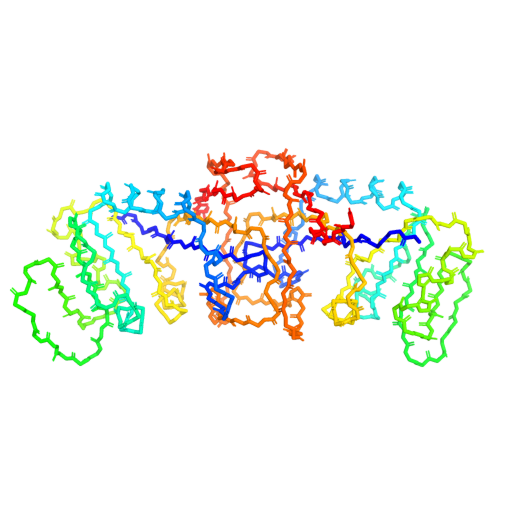00 24.65 108 GLU B N 1
ATOM 2161 C CA . GLU B 1 108 ? 46.805 5.788 7.959 1.00 26.51 108 GLU B CA 1
ATOM 2162 C C . GLU B 1 108 ? 47.026 4.308 7.575 1.00 26.05 108 GLU B C 1
ATOM 2163 O O . GLU B 1 108 ? 47.322 4.010 6.420 1.00 26.20 108 GLU B O 1
ATOM 2169 N N . PHE B 1 109 ? 46.877 3.379 8.519 1.00 25.54 109 PHE B N 1
ATOM 2170 C CA . PHE B 1 109 ? 47.087 1.962 8.202 1.00 24.52 109 PHE B CA 1
ATOM 2171 C C . PHE B 1 109 ? 45.957 1.397 7.350 1.00 24.83 109 PHE B C 1
ATOM 2172 O O . PHE B 1 109 ? 46.198 0.581 6.451 1.00 24.30 109 PHE B O 1
ATOM 2180 N N . LEU B 1 110 ? 44.728 1.818 7.636 1.00 25.06 110 LEU B N 1
ATOM 2181 C CA . LEU B 1 110 ? 43.575 1.355 6.863 1.00 26.31 110 LEU B CA 1
ATOM 2182 C C . LEU B 1 110 ? 43.676 1.818 5.403 1.00 27.10 110 LEU B C 1
ATOM 2183 O O . LEU B 1 110 ? 43.429 1.032 4.484 1.00 26.47 110 LEU B O 1
ATOM 2188 N N . ARG B 1 111 ? 44.064 3.077 5.194 1.00 28.34 111 ARG B N 1
ATOM 2189 C CA . ARG B 1 111 ? 44.204 3.615 3.841 1.00 30.54 111 ARG B CA 1
ATOM 2190 C C . ARG B 1 111 ? 45.266 2.829 3.073 1.00 31.18 111 ARG B C 1
ATOM 2191 O O . ARG B 1 111 ? 45.114 2.568 1.884 1.00 32.00 111 ARG B O 1
ATOM 2199 N N . GLU B 1 112 ? 46.337 2.449 3.759 1.00 31.93 112 GLU B N 1
ATOM 2200 C CA . GLU B 1 112 ? 47.422 1.704 3.143 1.00 32.84 112 GLU B CA 1
ATOM 2201 C C . GLU B 1 112 ? 47.146 0.219 3.040 1.00 32.35 112 GLU B C 1
ATOM 2202 O O . GLU B 1 112 ? 47.967 -0.528 2.541 1.00 32.48 112 GLU B O 1
ATOM 2208 N N . LYS B 1 113 ? 45.990 -0.204 3.519 1.00 32.52 113 LYS B N 1
ATOM 2209 C CA . LYS B 1 113 ? 45.613 -1.605 3.490 1.00 32.61 113 LYS B CA 1
ATOM 2210 C C . LYS B 1 113 ? 46.547 -2.510 4.297 1.00 32.14 113 LYS B C 1
ATOM 2211 O O . LYS B 1 113 ? 46.675 -3.702 3.998 1.00 31.78 113 LYS B O 1
ATOM 2217 N N . LEU B 1 114 ? 47.204 -1.938 5.311 1.00 31.19 114 LEU B N 1
ATOM 2218 C CA . LEU B 1 114 ? 48.091 -2.702 6.189 1.00 30.02 114 LEU B CA 1
ATOM 2219 C C . LEU B 1 114 ? 47.372 -3.019 7.495 1.00 29.02 114 LEU B C 1
ATOM 2220 O O . LEU B 1 114 ? 47.441 -2.255 8.454 1.00 29.33 114 LEU B O 1
ATOM 2225 N N . VAL B 1 115 ? 46.688 -4.155 7.516 1.00 27.40 115 VAL B N 1
ATOM 2226 C CA . VAL B 1 115 ? 45.945 -4.614 8.667 1.00 26.12 115 VAL B CA 1
ATOM 2227 C C . VAL B 1 115 ? 45.517 -6.050 8.373 1.00 25.18 115 VAL B C 1
ATOM 2228 O O . VAL B 1 115 ? 44.895 -6.319 7.343 1.00 24.74 115 VAL B O 1
ATOM 2232 N N . ASP B 1 116 ? 45.858 -6.963 9.279 1.00 23.89 116 ASP B N 1
ATOM 2233 C CA . ASP B 1 116 ? 45.553 -8.389 9.122 1.00 22.77 116 ASP B CA 1
ATOM 2234 C C . ASP B 1 116 ? 44.517 -8.902 10.093 1.00 21.69 116 ASP B C 1
ATOM 2235 O O . ASP B 1 116 ? 43.720 -9.765 9.751 1.00 21.95 116 ASP B O 1
ATOM 2240 N N . GLU B 1 117 ? 44.546 -8.382 11.312 1.00 20.50 117 GLU B N 1
ATOM 2241 C CA . GLU B 1 117 ? 43.608 -8.787 12.335 1.00 20.37 117 GLU B CA 1
ATOM 2242 C C . GLU B 1 117 ? 43.227 -7.594 13.178 1.00 19.24 117 GLU B C 1
ATOM 2243 O O . GLU B 1 117 ? 43.992 -6.627 13.290 1.00 19.20 117 GLU B O 1
ATOM 2249 N N . LEU B 1 118 ? 42.038 -7.673 13.766 1.00 17.91 118 LEU B N 1
ATOM 2250 C CA . LEU B 1 118 ? 41.538 -6.632 14.643 1.00 17.87 118 LEU B CA 1
ATOM 2251 C C . LEU B 1 118 ? 41.159 -7.295 15.973 1.00 17.36 118 LEU B C 1
ATOM 2252 O O . LEU B 1 118 ? 40.334 -8.208 16.003 1.00 16.66 118 LEU B O 1
ATOM 2257 N N . PHE B 1 119 ? 41.789 -6.864 17.059 1.00 16.84 119 PHE B N 1
ATOM 2258 C CA . PHE B 1 119 ? 41.448 -7.395 18.388 1.00 16.30 119 PHE B CA 1
ATOM 2259 C C . PHE B 1 119 ? 40.632 -6.254 18.959 1.00 15.77 119 PHE B C 1
ATOM 2260 O O . PHE B 1 119 ? 41.168 -5.190 19.311 1.00 16.01 119 PHE B O 1
ATOM 2268 N N . VAL B 1 120 ? 39.332 -6.471 19.038 1.00 15.01 120 VAL B N 1
ATOM 2269 C CA . VAL B 1 120 ? 38.444 -5.426 19.477 1.00 14.89 120 VAL B CA 1
ATOM 2270 C C . VAL B 1 120 ? 37.714 -5.666 20.796 1.00 14.46 120 VAL B C 1
ATOM 2271 O O . VAL B 1 120 ? 37.034 -6.676 20.966 1.00 14.37 120 VAL B O 1
ATOM 2275 N N . THR B 1 121 ? 37.830 -4.716 21.714 1.00 13.20 121 THR B N 1
ATOM 2276 C CA . THR B 1 121 ? 37.104 -4.817 22.970 1.00 12.84 121 THR B CA 1
ATOM 2277 C C . THR B 1 121 ? 35.973 -3.797 22.949 1.00 12.56 121 THR B C 1
ATOM 2278 O O . THR B 1 121 ? 36.189 -2.606 22.679 1.00 13.87 121 THR B O 1
ATOM 2282 N N . VAL B 1 122 ? 34.760 -4.271 23.185 1.00 11.81 122 VAL B N 1
ATOM 2283 C CA . VAL B 1 122 ? 33.604 -3.399 23.204 1.00 12.47 122 VAL B CA 1
ATOM 2284 C C . VAL B 1 122 ? 33.129 -3.202 24.627 1.00 12.57 122 VAL B C 1
ATOM 2285 O O . VAL B 1 122 ? 32.712 -4.166 25.291 1.00 12.99 122 VAL B O 1
ATOM 2289 N N . GLU B 1 123 ? 33.219 -1.962 25.114 1.00 12.25 123 GLU B N 1
ATOM 2290 C CA . GLU B 1 123 ? 32.787 -1.645 26.473 1.00 10.53 123 GLU B CA 1
ATOM 2291 C C . GLU B 1 123 ? 31.316 -1.300 26.403 1.00 10.92 123 GLU B C 1
ATOM 2292 O O . GLU B 1 123 ? 30.854 -0.628 25.472 1.00 12.80 123 GLU B O 1
ATOM 2298 N N . PRO B 1 124 ? 30.545 -1.754 27.392 1.00 11.09 124 PRO B N 1
ATOM 2299 C CA . PRO B 1 124 ? 29.107 -1.490 27.381 1.00 11.21 124 PRO B CA 1
ATOM 2300 C C . PRO B 1 124 ? 28.622 -0.058 27.607 1.00 11.82 124 PRO B C 1
ATOM 2301 O O . PRO B 1 124 ? 28.029 0.250 28.634 1.00 11.97 124 PRO B O 1
ATOM 2305 N N . TYR B 1 125 ? 28.880 0.807 26.630 1.00 12.66 125 TYR B N 1
ATOM 2306 C CA . TYR B 1 125 ? 28.424 2.196 26.684 1.00 14.47 125 TYR B CA 1
ATOM 2307 C C . TYR B 1 125 ? 28.026 2.652 25.287 1.00 15.21 125 TYR B C 1
ATOM 2308 O O . TYR B 1 125 ? 28.326 1.999 24.279 1.00 14.27 125 TYR B O 1
ATOM 2317 N N . VAL B 1 126 ? 27.307 3.770 25.253 1.00 15.49 126 VAL B N 1
ATOM 2318 C CA . VAL B 1 126 ? 26.972 4.434 24.006 1.00 15.98 126 VAL B CA 1
ATOM 2319 C C . VAL B 1 126 ? 27.448 5.856 24.336 1.00 16.27 126 VAL B C 1
ATOM 2320 O O . VAL B 1 126 ? 26.859 6.511 25.199 1.00 16.41 126 VAL B O 1
ATOM 2324 N N . PHE B 1 127 ? 28.534 6.301 23.716 1.00 16.43 127 PHE B N 1
ATOM 2325 C CA . PHE B 1 127 ? 29.049 7.653 23.979 1.00 17.84 127 PHE B CA 1
ATOM 2326 C C . PHE B 1 127 ? 28.448 8.657 22.981 1.00 17.75 127 PHE B C 1
ATOM 2327 O O . PHE B 1 127 ? 28.609 8.508 21.777 1.00 17.04 127 PHE B O 1
ATOM 2335 N N . GLY B 1 128 ? 27.766 9.680 23.481 1.00 19.00 128 GLY B N 1
ATOM 2336 C CA . GLY B 1 128 ? 27.177 10.669 22.593 1.00 19.14 128 GLY B CA 1
ATOM 2337 C C . GLY B 1 128 ? 28.248 11.438 21.837 1.00 19.77 128 GLY B C 1
ATOM 2338 O O . GLY B 1 128 ? 28.035 11.920 20.712 1.00 20.46 128 GLY B O 1
ATOM 2339 N N . LYS B 1 129 ? 29.421 11.540 22.445 1.00 20.22 129 LYS B N 1
ATOM 2340 C CA . LYS B 1 129 ? 30.523 12.270 21.839 1.00 21.31 129 LYS B CA 1
ATOM 2341 C C . LYS B 1 129 ? 31.861 11.595 22.109 1.00 21.91 129 LYS B C 1
ATOM 2342 O O . LYS B 1 129 ? 32.085 11.021 23.176 1.00 21.99 129 LYS B O 1
ATOM 2348 N N . GLY B 1 130 ? 32.748 11.668 21.128 1.00 22.53 130 GLY B N 1
ATOM 2349 C CA . GLY B 1 130 ? 34.051 11.059 21.282 1.00 23.62 130 GLY B CA 1
ATOM 2350 C C . GLY B 1 130 ? 34.811 11.016 19.978 1.00 23.75 130 GLY B C 1
ATOM 2351 O O . GLY B 1 130 ? 34.370 11.543 18.961 1.00 24.77 130 GLY B O 1
ATOM 2352 N N . ILE B 1 131 ? 35.964 10.373 20.004 1.00 24.20 131 ILE B N 1
ATOM 2353 C CA . ILE B 1 131 ? 36.794 10.249 18.819 1.00 24.18 131 ILE B CA 1
ATOM 2354 C C . ILE B 1 131 ? 36.536 8.923 18.099 1.00 24.37 131 ILE B C 1
ATOM 2355 O O . ILE B 1 131 ? 36.676 7.842 18.683 1.00 23.75 131 ILE B O 1
ATOM 2360 N N . PRO B 1 132 ? 36.168 8.995 16.809 1.00 24.52 132 PRO B N 1
ATOM 2361 C CA . PRO B 1 132 ? 35.892 7.790 16.022 1.00 24.44 132 PRO B CA 1
ATOM 2362 C C . PRO B 1 132 ? 37.133 6.945 15.790 1.00 23.73 132 PRO B C 1
ATOM 2363 O O . PRO B 1 132 ? 38.253 7.443 15.806 1.00 24.27 132 PRO B O 1
ATOM 2367 N N . PHE B 1 133 ? 36.904 5.654 15.597 1.00 23.26 133 PHE B N 1
ATOM 2368 C CA . PHE B 1 133 ? 37.941 4.658 15.344 1.00 22.88 133 PHE B CA 1
ATOM 2369 C C . PHE B 1 133 ? 38.867 5.193 14.233 1.00 23.44 133 PHE B C 1
ATOM 2370 O O . PHE B 1 133 ? 40.088 5.113 14.334 1.00 22.89 133 PHE B O 1
ATOM 2378 N N . PHE B 1 134 ? 38.282 5.769 13.186 1.00 24.43 134 PHE B N 1
ATOM 2379 C CA . PHE B 1 134 ? 39.064 6.327 12.092 1.00 24.77 134 PHE B CA 1
ATOM 2380 C C . PHE B 1 134 ? 38.299 7.413 11.346 1.00 26.48 134 PHE B C 1
ATOM 2381 O O . PHE B 1 134 ? 37.125 7.675 11.617 1.00 25.27 134 PHE B O 1
ATOM 2389 N N . ASP B 1 135 ? 38.973 8.061 10.409 1.00 28.26 135 ASP B N 1
ATOM 2390 C CA . ASP B 1 135 ? 38.319 9.119 9.663 1.00 30.22 135 ASP B CA 1
ATOM 2391 C C . ASP B 1 135 ? 37.448 8.545 8.584 1.00 30.51 135 ASP B C 1
ATOM 2392 O O . ASP B 1 135 ? 36.231 8.401 8.745 1.00 31.74 135 ASP B O 1
ATOM 2397 N N . GLU B 1 136 ? 38.076 8.219 7.470 1.00 30.27 136 GLU B N 1
ATOM 2398 C CA . GLU B 1 136 ? 37.359 7.645 6.352 1.00 30.17 136 GLU B CA 1
ATOM 2399 C C . GLU B 1 136 ? 38.384 7.243 5.329 1.00 29.52 136 GLU B C 1
ATOM 2400 O O . GLU B 1 136 ? 39.415 7.883 5.190 1.00 30.47 136 GLU B O 1
ATOM 2406 N N . PHE B 1 137 ? 38.109 6.159 4.634 1.00 28.61 137 PHE B N 1
ATOM 2407 C CA . PHE B 1 137 ? 38.999 5.684 3.614 1.00 27.81 137 PHE B CA 1
ATOM 2408 C C . PHE B 1 137 ? 38.111 5.062 2.543 1.00 28.40 137 PHE B C 1
ATOM 2409 O O . PHE B 1 137 ? 36.936 4.785 2.783 1.00 27.47 137 PHE B O 1
ATOM 2417 N N . GLU B 1 138 ? 38.676 4.874 1.355 1.00 29.37 138 GLU B N 1
ATOM 2418 C CA . GLU B 1 138 ? 37.953 4.302 0.231 1.00 29.70 138 GLU B CA 1
ATOM 2419 C C . GLU B 1 138 ? 37.882 2.805 0.358 1.00 29.07 138 GLU B C 1
ATOM 2420 O O . GLU B 1 138 ? 38.892 2.144 0.546 1.00 29.42 138 GLU B O 1
ATOM 2426 N N . GLY B 1 139 ? 36.689 2.256 0.246 1.00 28.56 139 GLY B N 1
ATOM 2427 C CA . GLY B 1 139 ? 36.585 0.820 0.347 1.00 27.39 139 GLY B CA 1
ATOM 2428 C C . GLY B 1 139 ? 36.079 0.329 1.685 1.00 26.69 139 GLY B C 1
ATOM 2429 O O . GLY B 1 139 ? 35.476 1.065 2.463 1.00 25.80 139 GLY B O 1
ATOM 2430 N N . TYR B 1 140 ? 36.339 -0.941 1.944 1.00 26.04 140 TYR B N 1
ATOM 2431 C CA . TYR B 1 140 ? 35.880 -1.568 3.161 1.00 25.34 140 TYR B CA 1
ATOM 2432 C C . TYR B 1 140 ? 36.687 -2.840 3.302 1.00 24.72 140 TYR B C 1
ATOM 2433 O O . TYR B 1 140 ? 37.316 -3.288 2.350 1.00 24.35 140 TYR B O 1
ATOM 2442 N N . PHE B 1 141 ? 36.677 -3.418 4.492 1.00 23.99 141 PHE B N 1
ATOM 2443 C CA . PHE B 1 141 ? 37.398 -4.653 4.718 1.00 22.90 141 PHE B CA 1
ATOM 2444 C C . PHE B 1 141 ? 36.435 -5.719 5.193 1.00 22.17 141 PHE B C 1
ATOM 2445 O O . PHE B 1 141 ? 35.680 -5.501 6.144 1.00 22.21 141 PHE B O 1
ATOM 2453 N N . PRO B 1 142 ? 36.427 -6.883 4.519 1.00 21.56 142 PRO B N 1
ATOM 2454 C CA . PRO B 1 142 ? 35.526 -7.963 4.944 1.00 20.57 142 PRO B CA 1
ATOM 2455 C C . PRO B 1 142 ? 36.256 -8.700 6.056 1.00 20.19 142 PRO B C 1
ATOM 2456 O O . PRO B 1 142 ? 37.457 -8.947 5.946 1.00 19.12 142 PRO B O 1
ATOM 2460 N N . LEU B 1 143 ? 35.541 -9.053 7.120 1.00 19.42 143 LEU B N 1
ATOM 2461 C CA . LEU B 1 143 ? 36.172 -9.741 8.245 1.00 19.27 143 LEU B CA 1
ATOM 2462 C C . LEU B 1 143 ? 35.549 -11.109 8.512 1.00 19.48 143 LEU B C 1
ATOM 2463 O O . LEU B 1 143 ? 34.453 -11.416 8.020 1.00 19.53 143 LEU B O 1
ATOM 2468 N N . LYS B 1 144 ? 36.255 -11.916 9.297 1.00 19.35 144 LYS B N 1
ATOM 2469 C CA . LYS B 1 144 ? 35.751 -13.214 9.736 1.00 20.46 144 LYS B CA 1
ATOM 2470 C C . LYS B 1 144 ? 36.007 -13.243 11.259 1.00 19.97 144 LYS B C 1
ATOM 2471 O O . LYS B 1 144 ? 37.121 -12.969 11.694 1.00 19.28 144 LYS B O 1
ATOM 2477 N N . LEU B 1 145 ? 34.986 -13.561 12.053 1.00 19.73 145 LEU B N 1
ATOM 2478 C CA . LEU B 1 145 ? 35.110 -13.601 13.519 1.00 20.70 145 LEU B CA 1
ATOM 2479 C C . LEU B 1 145 ? 35.818 -14.855 14.021 1.00 21.85 145 LEU B C 1
ATOM 2480 O O . LEU B 1 145 ? 35.262 -15.951 13.937 1.00 22.31 145 LEU B O 1
ATOM 2485 N N . LEU B 1 146 ? 37.023 -14.696 14.558 1.00 21.81 146 LEU B N 1
ATOM 2486 C CA . LEU B 1 146 ? 37.786 -15.832 15.044 1.00 23.79 146 LEU B CA 1
ATOM 2487 C C . LEU B 1 146 ? 37.473 -16.236 16.473 1.00 25.32 146 LEU B C 1
ATOM 2488 O O . LEU B 1 146 ? 37.520 -17.415 16.812 1.00 26.02 146 LEU B O 1
ATOM 2493 N N . GLU B 1 147 ? 37.154 -15.265 17.319 1.00 26.54 147 GLU B N 1
ATOM 2494 C CA . GLU B 1 147 ? 36.885 -15.565 18.719 1.00 27.45 147 GLU B CA 1
ATOM 2495 C C . GLU B 1 147 ? 36.121 -14.424 19.378 1.00 27.36 147 GLU B C 1
ATOM 2496 O O . GLU B 1 147 ? 36.218 -13.267 18.964 1.00 26.55 147 GLU B O 1
ATOM 2502 N N . MET B 1 148 ? 35.330 -14.761 20.381 1.00 27.35 148 MET B N 1
ATOM 2503 C CA . MET B 1 148 ? 34.614 -13.760 21.132 1.00 28.41 148 MET B CA 1
ATOM 2504 C C . MET B 1 148 ? 34.492 -14.245 22.578 1.00 28.32 148 MET B C 1
ATOM 2505 O O . MET B 1 148 ? 33.970 -15.325 22.845 1.00 27.77 148 MET B O 1
ATOM 2510 N N . ARG B 1 149 ? 35.023 -13.449 23.503 1.00 27.65 149 ARG B N 1
ATOM 2511 C CA . ARG B 1 149 ? 34.990 -13.780 24.920 1.00 26.90 149 ARG B CA 1
ATOM 2512 C C . ARG B 1 149 ? 34.327 -12.682 25.720 1.00 25.04 149 ARG B C 1
ATOM 2513 O O . ARG B 1 149 ? 34.566 -11.501 25.489 1.00 24.35 149 ARG B O 1
ATOM 2521 N N . ARG B 1 150 ? 33.496 -13.079 26.668 1.00 23.20 150 ARG B N 1
ATOM 2522 C CA . ARG B 1 150 ? 32.886 -12.123 27.554 1.00 22.14 150 ARG B CA 1
ATOM 2523 C C . ARG B 1 150 ? 33.928 -11.932 28.680 1.00 21.06 150 ARG B C 1
ATOM 2524 O O . ARG B 1 150 ? 34.343 -12.897 29.324 1.00 21.13 150 ARG B O 1
ATOM 2532 N N . LEU B 1 151 ? 34.369 -10.702 28.904 1.00 19.50 151 LEU B N 1
ATOM 2533 C CA . LEU B 1 151 ? 35.386 -10.456 29.916 1.00 18.88 151 LEU B CA 1
ATOM 2534 C C . LEU B 1 151 ? 34.902 -10.248 31.347 1.00 17.77 151 LEU B C 1
ATOM 2535 O O . LEU B 1 151 ? 35.671 -10.437 32.259 1.00 18.55 151 LEU B O 1
ATOM 2540 N N . ASN B 1 152 ? 33.647 -9.863 31.551 1.00 17.13 152 ASN B N 1
ATOM 2541 C CA . ASN B 1 152 ? 33.150 -9.640 32.902 1.00 16.39 152 ASN B CA 1
ATOM 2542 C C . ASN B 1 152 ? 31.634 -9.738 32.936 1.00 17.35 152 ASN B C 1
ATOM 2543 O O . ASN B 1 152 ? 31.004 -9.872 31.898 1.00 17.53 152 ASN B O 1
ATOM 2548 N N . GLU B 1 153 ? 31.037 -9.657 34.123 1.00 18.61 153 GLU B N 1
ATOM 2549 C CA . GLU B 1 153 ? 29.591 -9.756 34.246 1.00 18.94 153 GLU B CA 1
ATOM 2550 C C . GLU B 1 153 ? 28.809 -8.629 33.586 1.00 18.19 153 GLU B C 1
ATOM 2551 O O . GLU B 1 153 ? 27.724 -8.845 33.050 1.00 16.82 153 GLU B O 1
ATOM 2557 N N . ARG B 1 154 ? 29.325 -7.415 33.650 1.00 16.69 154 ARG B N 1
ATOM 2558 C CA . ARG B 1 154 ? 28.587 -6.324 33.044 1.00 15.98 154 ARG B CA 1
ATOM 2559 C C . ARG B 1 154 ? 28.485 -6.531 31.534 1.00 15.13 154 ARG B C 1
ATOM 2560 O O . ARG B 1 154 ? 27.464 -6.230 30.942 1.00 15.54 154 ARG B O 1
ATOM 2568 N N . GLY B 1 155 ? 29.541 -7.014 30.897 1.00 14.32 155 GLY B N 1
ATOM 2569 C CA . GLY B 1 155 ? 29.419 -7.252 29.474 1.00 14.15 155 GLY B CA 1
ATOM 2570 C C . GLY B 1 155 ? 30.510 -6.819 28.528 1.00 14.22 155 GLY B C 1
ATOM 2571 O O . GLY B 1 155 ? 30.299 -6.838 27.319 1.00 15.31 155 GLY B O 1
ATOM 2572 N N . THR B 1 156 ? 31.656 -6.411 29.042 1.00 13.18 156 THR B N 1
ATOM 2573 C CA . THR B 1 156 ? 32.749 -6.040 28.164 1.00 13.47 156 THR B CA 1
ATOM 2574 C C . THR B 1 156 ? 33.016 -7.265 27.284 1.00 15.10 156 THR B C 1
ATOM 2575 O O . THR B 1 156 ? 33.147 -8.405 27.785 1.00 14.04 156 THR B O 1
ATOM 2579 N N . LEU B 1 157 ? 33.080 -7.028 25.980 1.00 15.33 157 LEU B N 1
ATOM 2580 C CA . LEU B 1 157 ? 33.305 -8.105 25.034 1.00 17.53 157 LEU B CA 1
ATOM 2581 C C . LEU B 1 157 ? 34.612 -7.987 24.313 1.00 17.07 157 LEU B C 1
ATOM 2582 O O . LEU B 1 157 ? 34.986 -6.903 23.884 1.00 17.96 157 LEU B O 1
ATOM 2587 N N . PHE B 1 158 ? 35.307 -9.111 24.187 1.00 16.35 158 PHE B N 1
ATOM 2588 C CA . PHE B 1 158 ? 36.546 -9.137 23.444 1.00 16.63 158 PHE B CA 1
ATOM 2589 C C . PHE B 1 158 ? 36.213 -9.910 22.160 1.00 16.58 158 PHE B C 1
ATOM 2590 O O . PHE B 1 158 ? 35.620 -10.992 22.204 1.00 16.09 158 PHE B O 1
ATOM 2598 N N . LEU B 1 159 ? 36.589 -9.342 21.025 1.00 16.36 159 LEU B N 1
ATOM 2599 C CA . LEU B 1 159 ? 36.305 -9.927 19.716 1.00 16.83 159 LEU B CA 1
ATOM 2600 C C . LEU B 1 159 ? 37.568 -9.956 18.898 1.00 17.33 159 LEU B C 1
ATOM 2601 O O . LEU B 1 159 ? 38.290 -8.963 18.819 1.00 18.48 159 LEU B O 1
ATOM 2606 N N . LYS B 1 160 ? 37.838 -11.084 18.271 1.00 17.38 160 LYS B N 1
ATOM 2607 C CA . LYS B 1 160 ? 39.036 -11.201 17.479 1.00 18.83 160 LYS B CA 1
ATOM 2608 C C . LYS B 1 160 ? 38.632 -11.480 16.029 1.00 19.14 160 LYS B C 1
ATOM 2609 O O . LYS B 1 160 ? 38.023 -12.504 15.732 1.00 18.93 160 LYS B O 1
ATOM 2615 N N . TYR B 1 161 ? 38.971 -10.557 15.137 1.00 18.69 161 TYR B N 1
ATOM 2616 C CA . TYR B 1 161 ? 38.629 -10.676 13.732 1.00 18.83 161 TYR B CA 1
ATOM 2617 C C . TYR B 1 161 ? 39.860 -10.763 12.847 1.00 19.59 161 TYR B C 1
ATOM 2618 O O . TYR B 1 161 ? 40.883 -10.142 13.116 1.00 20.30 161 TYR B O 1
ATOM 2627 N N . SER B 1 162 ? 39.762 -11.534 11.776 1.00 20.73 162 SER B N 1
ATOM 2628 C CA . SER B 1 162 ? 40.847 -11.591 10.809 1.00 21.88 162 SER B CA 1
ATOM 2629 C C . SER B 1 162 ? 40.268 -10.928 9.551 1.00 22.01 162 SER B C 1
ATOM 2630 O O . SER B 1 162 ? 39.075 -11.011 9.285 1.00 22.69 162 SER B O 1
ATOM 2633 N N . VAL B 1 163 ? 41.101 -10.245 8.791 1.00 22.62 163 VAL B N 1
ATOM 2634 C CA . VAL B 1 163 ? 40.642 -9.624 7.561 1.00 22.52 163 VAL B CA 1
ATOM 2635 C C . VAL B 1 163 ? 40.573 -10.767 6.516 1.00 23.48 163 VAL B C 1
ATOM 2636 O O . VAL B 1 163 ? 41.548 -11.485 6.332 1.00 22.47 163 VAL B O 1
ATOM 2640 N N . GLU B 1 164 ? 39.419 -10.972 5.880 1.00 24.95 164 GLU B N 1
ATOM 2641 C CA . GLU B 1 164 ? 39.292 -12.026 4.858 1.00 27.34 164 GLU B CA 1
ATOM 2642 C C . GLU B 1 164 ? 40.049 -11.594 3.623 1.00 26.71 164 GLU B C 1
ATOM 2643 O O . GLU B 1 164 ? 39.695 -10.600 3.013 1.00 27.43 164 GLU B O 1
ATOM 2649 N N . LYS B 1 165 ? 41.083 -12.332 3.253 1.00 26.97 165 LYS B N 1
ATOM 2650 C CA . LYS B 1 165 ? 41.866 -11.995 2.068 1.00 27.48 165 LYS B CA 1
ATOM 2651 C C . LYS B 1 165 ? 41.650 -13.043 0.969 1.00 27.62 165 LYS B C 1
ATOM 2652 O O . LYS B 1 165 ? 41.592 -14.245 1.248 1.00 28.07 165 LYS B O 1
ATOM 2658 N N . SER B 1 166 ? 41.508 -12.588 -0.269 1.00 27.65 166 SER B N 1
ATOM 2659 C CA . SER B 1 166 ? 41.339 -13.497 -1.402 1.00 28.09 166 SER B CA 1
ATOM 2660 C C . SER B 1 166 ? 42.688 -14.158 -1.686 1.00 27.88 166 SER B C 1
ATOM 2661 O O . SER B 1 166 ? 43.718 -13.502 -1.636 1.00 27.57 166 SER B O 1
ATOM 2664 N N . HIS B 1 167 ? 42.687 -15.451 -1.986 1.00 28.12 167 HIS B N 1
ATOM 2665 C CA . HIS B 1 167 ? 43.944 -16.145 -2.256 1.00 28.47 167 HIS B CA 1
ATOM 2666 C C . HIS B 1 167 ? 43.843 -17.238 -3.350 1.00 29.32 167 HIS B C 1
ATOM 2667 O O . HIS B 1 167 ? 42.744 -17.686 -3.737 1.00 28.79 167 HIS B O 1
ATOM 2674 N N . ARG B 1 168 ? 45.008 -17.648 -3.846 1.00 30.17 168 ARG B N 1
ATOM 2675 C CA . ARG B 1 168 ? 45.112 -18.687 -4.864 1.00 31.02 168 ARG B CA 1
ATOM 2676 C C . ARG B 1 168 ? 44.652 -20.013 -4.274 1.00 30.94 168 ARG B C 1
ATOM 2677 O O . ARG B 1 168 ? 44.547 -20.986 -5.045 1.00 30.97 168 ARG B O 1
#

GO terms:
  GO:0042802 identical protein binding (F, IPI)

Organism: Thermotoga maritima (strain ATCC 43589 / DSM 3109 / JCM 10099 / NBRC 100826 / MSB8) (NCBI:txid243274)